Protein AF-0000000076719140 (afdb_homodimer)

Solvent-accessible surface area (backbone atoms only — not comparable to full-atom values): 10490 Å² total; per-residue (Å²): 136,60,52,51,70,42,82,45,70,68,50,46,52,51,50,52,51,52,49,35,70,74,69,39,70,35,42,35,88,70,36,60,73,52,41,51,45,37,69,42,42,28,83,89,45,94,64,63,60,47,42,61,54,38,50,53,52,45,41,74,74,32,79,47,39,44,62,55,94,61,27,41,34,46,60,89,32,69,66,38,28,53,52,48,32,53,51,52,69,62,54,82,130,135,62,51,52,70,42,81,45,71,69,50,47,52,51,50,53,50,52,50,36,72,73,69,39,71,37,43,34,87,72,36,59,72,52,40,52,45,36,68,41,41,28,81,88,44,96,64,63,58,49,40,62,54,40,49,53,52,45,42,74,73,33,77,48,40,43,61,56,94,61,27,40,33,45,59,89,32,71,66,39,30,52,52,49,31,54,52,52,70,62,54,82,131

Foldseek 3Di:
DAQQPDDDLVSLLVVVLVLCVVPNKDLQQDRDSNLVSLCNHHPNDPQDSRSVRNLVVNVVVDVQWDDDPSIIFGNVDPVSVVVVVVVVVPDDD/DAQQPDDDLVSLLVVVLVLCVVPNKDLQQDRDSLLVSLCNHHPNDPQDSRSVRNLVVNVVVDVQWDDDPSIIFGNVDPVSVVVVVVVVVPDDD

Radius of gyration: 16.86 Å; Cα contacts (8 Å, |Δi|>4): 256; chains: 2; bounding box: 31×46×42 Å

Sequence (186 aa):
MAPSQVKSDYQLVEYAGALLRNFGPQRVATDVPWRIFTATLSTAVDWPTDPVKIMHFLRERSASFVAVDGILFWLNSDVHRDLLAAQILRLPQMAPSQVKSDYQLVEYAGALLRNFGPQRVATDVPWRIFTATLSTAVDWPTDPVKIMHFLRERSASFVAVDGILFWLNSDVHRDLLAAQILRLPQ

Secondary structure (DSSP, 8-state):
--GGG--SHHHHHHHHHHHHHHH-SEETTT-HHHHHHHHTS-TTS----SHHHHHHHHHHH-TTEEEETTEEEETT-HHHHHHHHHHHHTS--/--GGG--SHHHHHHHHHHHHHHH-SEETTT-HHHHHHHHTS-TTS----SHHHHHHHHHHH-TTEEEETTEEEETT-HHHHHHHHHHHHTS--

pLDDT: mean 95.15, std 4.39, range [66.06, 98.69]

Organism: Ascaris lumbricoides (NCBI:txid6252)

Structure (mmCIF, N/CA/C/O backbone):
data_AF-0000000076719140-model_v1
#
loop_
_entity.id
_entity.type
_entity.pdbx_description
1 polymer Transposase
#
loop_
_atom_site.group_PDB
_atom_site.id
_atom_site.type_symbol
_atom_site.label_atom_id
_atom_site.label_alt_id
_atom_site.label_comp_id
_atom_site.label_asym_id
_atom_site.label_entity_id
_atom_site.label_seq_id
_atom_site.pdbx_PDB_ins_code
_atom_site.Cartn_x
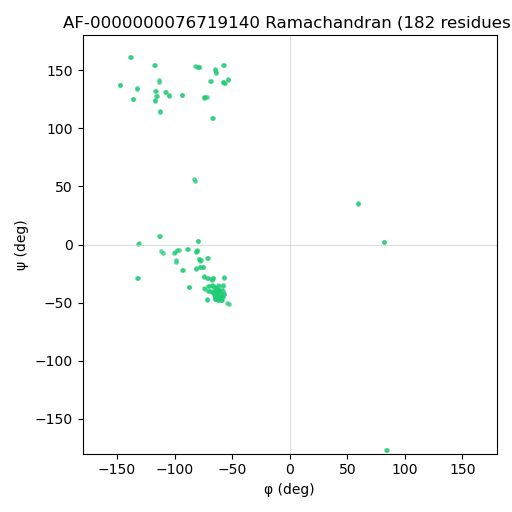_atom_site.Cartn_y
_atom_site.Cartn_z
_atom_site.occupancy
_atom_site.B_iso_or_equiv
_atom_site.auth_seq_id
_atom_site.auth_comp_id
_atom_site.auth_asym_id
_atom_site.auth_atom_id
_atom_site.pdbx_PDB_model_num
ATOM 1 N N . MET A 1 1 ? 0.611 -21.531 -15.805 1 81.69 1 MET A N 1
ATOM 2 C CA . MET A 1 1 ? 1.42 -20.516 -16.469 1 81.69 1 MET A CA 1
ATOM 3 C C . MET A 1 1 ? 2.637 -20.156 -15.633 1 81.69 1 MET A C 1
ATOM 5 O O . MET A 1 1 ? 2.523 -19.953 -14.422 1 81.69 1 MET A O 1
ATOM 9 N N . ALA A 1 2 ? 3.863 -20.203 -16.344 1 91.88 2 ALA A N 1
ATOM 10 C CA . ALA A 1 2 ? 5.086 -19.812 -15.641 1 91.88 2 ALA A CA 1
ATOM 11 C C . ALA A 1 2 ? 5.215 -18.297 -15.562 1 91.88 2 ALA A C 1
ATOM 13 O O . ALA A 1 2 ? 4.684 -17.578 -16.406 1 91.88 2 ALA A O 1
ATOM 14 N N . PRO A 1 3 ? 5.914 -17.812 -14.516 1 92.25 3 PRO A N 1
ATOM 15 C CA . PRO A 1 3 ? 6.07 -16.359 -14.398 1 92.25 3 PRO A CA 1
ATOM 16 C C . PRO A 1 3 ? 6.727 -15.734 -15.625 1 92.25 3 PRO A C 1
ATOM 18 O O . PRO A 1 3 ? 6.406 -14.602 -15.992 1 92.25 3 PRO A O 1
ATOM 21 N N . SER A 1 4 ? 7.555 -16.5 -16.328 1 93.5 4 SER A N 1
ATOM 22 C CA . SER A 1 4 ? 8.281 -16 -17.484 1 93.5 4 SER A CA 1
ATOM 23 C C . SER A 1 4 ? 7.336 -15.773 -18.672 1 93.5 4 SER A C 1
ATOM 25 O O . SER A 1 4 ? 7.711 -15.133 -19.656 1 93.5 4 SER A O 1
ATOM 27 N N . GLN A 1 5 ? 6.141 -16.25 -18.562 1 94.31 5 GLN A N 1
ATOM 28 C CA . GLN A 1 5 ? 5.164 -16.109 -19.625 1 94.31 5 GLN A CA 1
ATOM 29 C C . GLN A 1 5 ? 4.242 -14.922 -19.391 1 94.31 5 GLN A C 1
ATOM 31 O O . GLN A 1 5 ? 3.426 -14.57 -20.25 1 94.31 5 GLN A O 1
ATOM 36 N N . VAL A 1 6 ? 4.363 -14.258 -18.266 1 94.88 6 VAL A N 1
ATOM 37 C CA . VAL A 1 6 ? 3.572 -13.078 -17.922 1 94.88 6 VAL A CA 1
ATOM 38 C C . VAL A 1 6 ? 4.07 -11.875 -18.719 1 94.88 6 VAL A C 1
ATOM 40 O O . VAL A 1 6 ? 5.266 -11.57 -18.719 1 94.88 6 VAL A O 1
ATOM 43 N N . LYS A 1 7 ? 3.135 -11.164 -19.453 1 94.25 7 LYS A N 1
ATOM 44 C CA . LYS A 1 7 ? 3.607 -10.117 -20.359 1 94.25 7 LYS A CA 1
ATOM 45 C C . LYS A 1 7 ? 2.809 -8.836 -20.172 1 94.25 7 LYS A C 1
ATOM 47 O O . LYS A 1 7 ? 3.035 -7.848 -20.875 1 94.25 7 LYS A O 1
ATOM 52 N N . SER A 1 8 ? 1.839 -8.844 -19.234 1 95.44 8 SER A N 1
ATOM 53 C CA . SER A 1 8 ? 1.042 -7.645 -19 1 95.44 8 SER A CA 1
ATOM 54 C C . SER A 1 8 ? 0.837 -7.406 -17.5 1 95.44 8 SER A C 1
ATOM 56 O O . SER A 1 8 ? 0.964 -8.328 -16.703 1 95.44 8 SER A O 1
ATOM 58 N N . ASP A 1 9 ? 0.483 -6.211 -17.219 1 95.62 9 ASP A N 1
ATOM 59 C CA . ASP A 1 9 ? 0.196 -5.871 -15.836 1 95.62 9 ASP A CA 1
ATOM 60 C C . ASP A 1 9 ? -0.962 -6.707 -15.297 1 95.62 9 ASP A C 1
ATOM 62 O O . ASP A 1 9 ? -0.929 -7.156 -14.148 1 95.62 9 ASP A O 1
ATOM 66 N N . TYR A 1 10 ? -1.934 -6.887 -16.156 1 95.81 10 TYR A N 1
ATOM 67 C CA . TYR A 1 10 ? -3.1 -7.656 -15.75 1 95.81 10 TYR A CA 1
ATOM 68 C C . TYR A 1 10 ? -2.711 -9.086 -15.383 1 95.81 10 TYR A C 1
ATOM 70 O O . TYR A 1 10 ? -3.092 -9.586 -14.328 1 95.81 10 TYR A O 1
ATOM 78 N N . GLN A 1 11 ? -1.943 -9.688 -16.156 1 96.44 11 GLN A N 1
ATOM 79 C CA . GLN A 1 11 ? -1.476 -11.047 -15.906 1 96.44 11 GLN A CA 1
ATOM 80 C C . GLN A 1 11 ? -0.607 -11.102 -14.648 1 96.44 11 GLN A C 1
ATOM 82 O O . GLN A 1 11 ? -0.654 -12.078 -13.898 1 96.44 11 GLN A O 1
ATOM 87 N N . LEU A 1 12 ? 0.222 -10.062 -14.477 1 97 12 LEU A N 1
ATOM 88 C CA . LEU A 1 12 ? 1.09 -9.984 -13.312 1 97 12 LEU A CA 1
ATOM 89 C C . LEU A 1 12 ? 0.27 -9.977 -12.023 1 97 12 LEU A C 1
ATOM 91 O O . LEU A 1 12 ? 0.57 -10.719 -11.086 1 97 12 LEU A O 1
ATOM 95 N N . VAL A 1 13 ? -0.795 -9.203 -12.016 1 97.5 13 VAL A N 1
ATOM 96 C CA . VAL A 1 13 ? -1.686 -9.102 -10.867 1 97.5 13 VAL A CA 1
ATOM 97 C C . VAL A 1 13 ? -2.354 -10.445 -10.609 1 97.5 13 VAL A C 1
ATOM 99 O O . VAL A 1 13 ? -2.393 -10.922 -9.469 1 97.5 13 VAL A O 1
ATOM 102 N N . GLU A 1 14 ? -2.777 -11.078 -11.625 1 96.94 14 GLU A N 1
ATOM 103 C CA . GLU A 1 14 ? -3.445 -12.367 -11.508 1 96.94 14 GLU A CA 1
ATOM 104 C C . GLU A 1 14 ? -2.494 -13.438 -10.969 1 96.94 14 GLU A C 1
ATOM 106 O O . GLU A 1 14 ? -2.863 -14.227 -10.102 1 96.94 14 GLU A O 1
ATOM 111 N N . TYR A 1 15 ? -1.35 -13.414 -11.492 1 97.19 15 TYR A N 1
ATOM 112 C CA . TYR A 1 15 ? -0.37 -14.406 -11.07 1 97.19 15 TYR A CA 1
ATOM 113 C C . TYR A 1 15 ? -0.004 -14.227 -9.602 1 97.19 15 TYR A C 1
ATOM 115 O O . TYR A 1 15 ? 0.044 -15.195 -8.844 1 97.19 15 TYR A O 1
ATOM 123 N N . ALA A 1 16 ? 0.256 -12.992 -9.242 1 97.88 16 ALA A N 1
ATOM 124 C CA . ALA A 1 16 ? 0.597 -12.703 -7.852 1 97.88 16 ALA A CA 1
ATOM 125 C C . ALA A 1 16 ? -0.53 -13.117 -6.91 1 97.88 16 ALA A C 1
ATOM 127 O O . ALA A 1 16 ? -0.281 -13.719 -5.859 1 97.88 16 ALA A O 1
ATOM 128 N N . GLY A 1 17 ? -1.758 -12.812 -7.328 1 97.62 17 GLY A N 1
ATOM 129 C CA . GLY A 1 17 ? -2.902 -13.25 -6.543 1 97.62 17 GLY A CA 1
ATOM 130 C C . GLY A 1 17 ? -2.971 -14.758 -6.379 1 97.62 17 GLY A C 1
ATOM 131 O O . GLY A 1 17 ? -3.209 -15.25 -5.277 1 97.62 17 GLY A O 1
ATOM 132 N N . ALA A 1 18 ? -2.742 -15.5 -7.457 1 97.25 18 ALA A N 1
ATOM 133 C CA . ALA A 1 18 ? -2.754 -16.953 -7.422 1 97.25 18 ALA A CA 1
ATOM 134 C C . ALA A 1 18 ? -1.657 -17.484 -6.504 1 97.25 18 ALA A C 1
ATOM 136 O O . ALA A 1 18 ? -1.88 -18.438 -5.746 1 97.25 18 ALA A O 1
ATOM 137 N N . LEU A 1 19 ? -0.514 -16.875 -6.59 1 97.94 19 LEU A N 1
ATOM 138 C CA . LEU A 1 19 ? 0.597 -17.266 -5.73 1 97.94 19 LEU A CA 1
ATOM 139 C C . LEU A 1 19 ? 0.227 -17.109 -4.258 1 97.94 19 LEU A C 1
ATOM 141 O O . LEU A 1 19 ? 0.419 -18.047 -3.469 1 97.94 19 LEU A O 1
ATOM 145 N N . LEU A 1 20 ? -0.341 -16 -3.877 1 98.31 20 LEU A N 1
ATOM 146 C CA . LEU A 1 20 ? -0.701 -15.734 -2.488 1 98.31 20 LEU A CA 1
ATOM 147 C C . LEU A 1 20 ? -1.827 -16.656 -2.033 1 98.31 20 LEU A C 1
ATOM 149 O O . LEU A 1 20 ? -1.878 -17.047 -0.865 1 98.31 20 LEU A O 1
ATOM 153 N N . ARG A 1 21 ? -2.732 -16.938 -3.008 1 96.62 21 ARG A N 1
ATOM 154 C CA . ARG A 1 21 ? -3.803 -17.875 -2.682 1 96.62 21 ARG A CA 1
ATOM 155 C C . ARG A 1 21 ? -3.24 -19.25 -2.33 1 96.62 21 ARG A C 1
ATOM 157 O O . ARG A 1 21 ? -3.727 -19.906 -1.407 1 96.62 21 ARG A O 1
ATOM 164 N N . ASN A 1 22 ? -2.201 -19.641 -2.959 1 96.94 22 ASN A N 1
ATOM 165 C CA . ASN A 1 22 ? -1.651 -20.984 -2.814 1 96.94 22 ASN A CA 1
ATOM 166 C C . ASN A 1 22 ? -0.669 -21.062 -1.649 1 96.94 22 ASN A C 1
ATOM 168 O O . ASN A 1 22 ? -0.613 -22.078 -0.947 1 96.94 22 ASN A O 1
ATOM 172 N N . PHE A 1 23 ? 0.085 -20.016 -1.438 1 97.88 23 PHE A N 1
ATOM 173 C CA . PHE A 1 23 ? 1.172 -20.125 -0.471 1 97.88 23 PHE A CA 1
ATOM 174 C C . PHE A 1 23 ? 0.879 -19.266 0.758 1 97.88 23 PHE A C 1
ATOM 176 O O . PHE A 1 23 ? 1.637 -19.297 1.73 1 97.88 23 PHE A O 1
ATOM 183 N N . GLY A 1 24 ? -0.216 -18.438 0.789 1 98.06 24 GLY A N 1
ATOM 184 C CA . GLY A 1 24 ? -0.515 -17.547 1.89 1 98.06 24 GLY A CA 1
ATOM 185 C C . GLY A 1 24 ? 0.231 -16.219 1.802 1 98.06 24 GLY A C 1
ATOM 186 O O . GLY A 1 24 ? 0.895 -15.945 0.8 1 98.06 24 GLY A O 1
ATOM 187 N N . PRO A 1 25 ? 0.034 -15.406 2.824 1 98.62 25 PRO A N 1
ATOM 188 C CA . PRO A 1 25 ? 0.8 -14.164 2.861 1 98.62 25 PRO A CA 1
ATOM 189 C C . PRO A 1 25 ? 2.305 -14.391 2.74 1 98.62 25 PRO A C 1
ATOM 191 O O . PRO A 1 25 ? 2.828 -15.375 3.266 1 98.62 25 PRO A O 1
ATOM 194 N N . GLN A 1 26 ? 3.006 -13.469 2.002 1 98.69 26 GLN A N 1
ATOM 195 C CA . GLN A 1 26 ? 4.434 -13.625 1.751 1 98.69 26 GLN A CA 1
ATOM 196 C C . GLN A 1 26 ? 5.23 -12.477 2.365 1 98.69 26 GLN A C 1
ATOM 198 O O . GLN A 1 26 ? 4.914 -11.312 2.141 1 98.69 26 GLN A O 1
ATOM 203 N N . ARG A 1 27 ? 6.195 -12.797 3.215 1 98.31 27 ARG A N 1
ATOM 204 C CA . ARG A 1 27 ? 7.246 -11.82 3.492 1 98.31 27 ARG A CA 1
ATOM 205 C C . ARG A 1 27 ? 8.109 -11.586 2.26 1 98.31 27 ARG A C 1
ATOM 207 O O . ARG A 1 27 ? 8.891 -12.453 1.865 1 98.31 27 ARG A O 1
ATOM 214 N N . VAL A 1 28 ? 8.016 -10.469 1.639 1 97.75 28 VAL A N 1
ATOM 215 C CA . VAL A 1 28 ? 8.422 -10.234 0.258 1 97.75 28 VAL A CA 1
ATOM 216 C C . VAL A 1 28 ? 9.945 -10.32 0.15 1 97.75 28 VAL A C 1
ATOM 218 O O . VAL A 1 28 ? 10.477 -10.734 -0.881 1 97.75 28 VAL A O 1
ATOM 221 N N . ALA A 1 29 ? 10.641 -9.977 1.236 1 95.62 29 ALA A N 1
ATOM 222 C CA . ALA A 1 29 ? 12.102 -9.93 1.179 1 95.62 29 ALA A CA 1
ATOM 223 C C . ALA A 1 29 ? 12.703 -11.32 1.35 1 95.62 29 ALA A C 1
ATOM 225 O O . ALA A 1 29 ? 13.82 -11.586 0.896 1 95.62 29 ALA A O 1
ATOM 226 N N . THR A 1 30 ? 11.898 -12.25 1.928 1 97.38 30 THR A N 1
ATOM 227 C CA . THR A 1 30 ? 12.633 -13.43 2.373 1 97.38 30 THR A CA 1
ATOM 228 C C . THR A 1 30 ? 11.922 -14.703 1.928 1 97.38 30 THR A C 1
ATOM 230 O O . THR A 1 30 ? 12.555 -15.758 1.798 1 97.38 30 THR A O 1
ATOM 233 N N . ASP A 1 31 ? 10.633 -14.688 1.773 1 98.12 31 ASP A N 1
ATOM 234 C CA . ASP A 1 31 ? 9.93 -15.93 1.482 1 98.12 31 ASP A CA 1
ATOM 235 C C . ASP A 1 31 ? 10.266 -16.438 0.081 1 98.12 31 ASP A C 1
ATOM 237 O O . ASP A 1 31 ? 10.281 -15.664 -0.877 1 98.12 31 ASP A O 1
ATOM 241 N N . VAL A 1 32 ? 10.406 -17.641 -0.051 1 97.88 32 VAL A N 1
ATOM 242 C CA . VAL A 1 32 ? 10.977 -18.281 -1.23 1 97.88 32 VAL A CA 1
ATOM 243 C C . VAL A 1 32 ? 10 -18.188 -2.396 1 97.88 32 VAL A C 1
ATOM 245 O O . VAL A 1 32 ? 10.375 -17.797 -3.506 1 97.88 32 VAL A O 1
ATOM 248 N N . PRO A 1 33 ? 8.719 -18.484 -2.26 1 97.75 33 PRO A N 1
ATOM 249 C CA . PRO A 1 33 ? 7.82 -18.453 -3.416 1 97.75 33 PRO A CA 1
ATOM 250 C C . PRO A 1 33 ? 7.777 -17.078 -4.09 1 97.75 33 PRO A C 1
ATOM 252 O O . PRO A 1 33 ? 7.836 -16.984 -5.316 1 97.75 33 PRO A O 1
ATOM 255 N N . TRP A 1 34 ? 7.793 -16 -3.281 1 97.88 34 TRP A N 1
ATOM 256 C CA . TRP A 1 34 ? 7.762 -14.648 -3.826 1 97.88 34 TRP A CA 1
ATOM 257 C C . TRP A 1 34 ? 9.078 -14.305 -4.508 1 97.88 34 TRP A C 1
ATOM 259 O O . TRP A 1 34 ? 9.094 -13.734 -5.602 1 97.88 34 TRP A O 1
ATOM 269 N N . ARG A 1 35 ? 10.117 -14.703 -3.928 1 97.06 35 ARG A N 1
ATOM 270 C CA . ARG A 1 35 ? 11.438 -14.391 -4.477 1 97.06 35 ARG A CA 1
ATOM 271 C C . ARG A 1 35 ? 11.664 -15.109 -5.801 1 97.06 35 ARG A C 1
ATOM 273 O O . ARG A 1 35 ? 12.211 -14.531 -6.742 1 97.06 35 ARG A O 1
ATOM 280 N N . ILE A 1 36 ? 11.242 -16.344 -5.879 1 96.44 36 ILE A N 1
ATOM 281 C CA . ILE A 1 36 ? 11.367 -17.094 -7.125 1 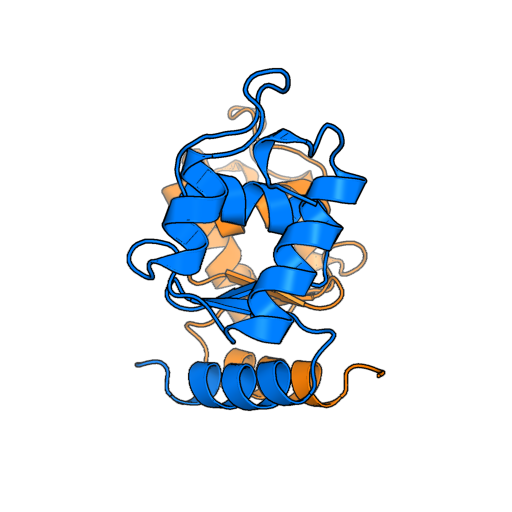96.44 36 ILE A CA 1
ATOM 282 C C . ILE A 1 36 ? 10.492 -16.453 -8.203 1 96.44 36 ILE A C 1
ATOM 284 O O . ILE A 1 36 ? 10.93 -16.25 -9.336 1 96.44 36 ILE A O 1
ATOM 288 N N . PHE A 1 37 ? 9.289 -16.141 -7.82 1 96.81 37 PHE A N 1
ATOM 289 C CA . PHE A 1 37 ? 8.359 -15.484 -8.727 1 96.81 37 PHE A CA 1
ATOM 290 C C . PHE A 1 37 ? 8.992 -14.234 -9.336 1 96.81 37 PHE A C 1
ATOM 292 O O . PHE A 1 37 ? 9.055 -14.094 -10.555 1 96.81 37 PHE A O 1
ATOM 299 N N . THR A 1 38 ? 9.547 -13.336 -8.484 1 96.19 38 THR A N 1
ATOM 300 C CA . THR A 1 38 ? 10.07 -12.062 -8.961 1 96.19 38 THR A CA 1
ATOM 301 C C . THR A 1 38 ? 11.352 -12.266 -9.758 1 96.19 38 THR A C 1
ATOM 303 O O . THR A 1 38 ? 11.625 -11.523 -10.711 1 96.19 38 THR A O 1
ATOM 306 N N . ALA A 1 39 ? 12.109 -13.281 -9.469 1 94.88 39 ALA A N 1
ATOM 307 C CA . ALA A 1 39 ? 13.375 -13.555 -10.141 1 94.88 39 ALA A CA 1
ATOM 308 C C . ALA A 1 39 ? 13.141 -14.18 -11.516 1 94.88 39 ALA A C 1
ATOM 310 O O . ALA A 1 39 ? 14.031 -14.164 -12.375 1 94.88 39 ALA A O 1
ATOM 311 N N . THR A 1 40 ? 11.945 -14.742 -11.742 1 95.38 40 THR A N 1
ATOM 312 C CA . THR A 1 40 ? 11.727 -15.508 -12.969 1 95.38 40 THR A CA 1
ATOM 313 C C . THR A 1 40 ? 10.727 -14.805 -13.875 1 95.38 40 THR A C 1
ATOM 315 O O . THR A 1 40 ? 10.273 -15.375 -14.867 1 95.38 40 THR A O 1
ATOM 318 N N . LEU A 1 41 ? 10.32 -13.57 -13.508 1 95.06 41 LEU A N 1
ATOM 319 C CA . LEU A 1 41 ? 9.43 -12.789 -14.359 1 95.06 41 LEU A CA 1
ATOM 320 C C . LEU A 1 41 ? 10.031 -12.586 -15.742 1 95.06 41 LEU A C 1
ATOM 322 O O . LEU A 1 41 ? 11.25 -12.625 -15.906 1 95.06 41 LEU A O 1
ATOM 326 N N . SER A 1 42 ? 9.148 -12.383 -16.656 1 90.94 42 SER A N 1
ATOM 327 C CA . SER A 1 42 ? 9.57 -12.172 -18.031 1 90.94 42 SER A CA 1
ATOM 328 C C . SER A 1 42 ? 10.531 -10.992 -18.141 1 90.94 42 SER A C 1
ATOM 330 O O . SER A 1 42 ? 10.281 -9.93 -17.562 1 90.94 42 SER A O 1
ATOM 332 N N . THR A 1 43 ? 11.531 -11.109 -18.906 1 88.81 43 THR A N 1
ATOM 333 C CA . THR A 1 43 ? 12.492 -10.031 -19.141 1 88.81 43 THR A CA 1
ATOM 334 C C . THR A 1 43 ? 12.039 -9.156 -20.297 1 88.81 43 THR A C 1
ATOM 336 O O . THR A 1 43 ? 12.625 -8.102 -20.547 1 88.81 43 THR A O 1
ATOM 339 N N . ALA A 1 44 ? 10.945 -9.586 -20.891 1 89.75 44 ALA A N 1
ATOM 340 C CA . ALA A 1 44 ? 10.414 -8.852 -22.031 1 89.75 44 ALA A CA 1
ATOM 341 C C . ALA A 1 44 ? 9.719 -7.57 -21.594 1 89.75 44 ALA A C 1
ATOM 343 O O . ALA A 1 44 ? 9.461 -6.676 -22.391 1 89.75 44 ALA A O 1
ATOM 344 N N . VAL A 1 45 ? 9.344 -7.5 -20.328 1 92.38 45 VAL A N 1
ATOM 345 C CA . VAL A 1 45 ? 8.688 -6.332 -19.75 1 92.38 45 VAL A CA 1
ATOM 346 C C . VAL A 1 45 ? 9.609 -5.676 -18.719 1 92.38 45 VAL A C 1
ATOM 348 O O . VAL A 1 45 ? 10.281 -6.363 -17.953 1 92.38 45 VAL A O 1
ATOM 351 N N . ASP A 1 46 ? 9.641 -4.41 -18.656 1 91.94 46 ASP A N 1
ATOM 352 C CA . ASP A 1 46 ? 10.547 -3.682 -17.781 1 91.94 46 ASP A CA 1
ATOM 353 C C . ASP A 1 46 ? 9.984 -3.57 -16.375 1 91.94 46 ASP A C 1
ATOM 355 O O . ASP A 1 46 ? 9.883 -2.471 -15.82 1 91.94 46 ASP A O 1
ATOM 359 N N . TRP A 1 47 ? 9.672 -4.672 -15.773 1 94.69 47 TRP A N 1
ATOM 360 C CA . TRP A 1 47 ? 9.281 -4.699 -14.367 1 94.69 47 TRP A CA 1
ATOM 361 C C . TRP A 1 47 ? 10.508 -4.691 -13.469 1 94.69 47 TRP A C 1
ATOM 363 O O . TRP A 1 47 ? 11.586 -5.145 -13.867 1 94.69 47 TRP A O 1
ATOM 373 N N . PRO A 1 48 ? 10.281 -4.18 -12.297 1 91.62 48 PRO A N 1
ATOM 374 C CA . PRO A 1 48 ? 11.383 -4.32 -11.344 1 91.62 48 PRO A CA 1
ATOM 375 C C . PRO A 1 48 ? 11.68 -5.777 -11 1 91.62 48 PRO A C 1
ATOM 377 O O . PRO A 1 48 ? 10.781 -6.617 -11.016 1 91.62 48 PRO A O 1
ATOM 380 N N . THR A 1 49 ? 12.953 -6.098 -10.727 1 87.06 49 THR A N 1
ATOM 381 C CA . THR A 1 49 ? 13.336 -7.449 -10.336 1 87.06 49 THR A CA 1
ATOM 382 C C . THR A 1 49 ? 13.477 -7.559 -8.82 1 87.06 49 THR A C 1
ATOM 384 O O . THR A 1 49 ? 13.539 -8.664 -8.273 1 87.06 49 THR A O 1
ATOM 387 N N . ASP A 1 50 ? 13.508 -6.461 -8.18 1 94.5 50 ASP A N 1
ATOM 388 C CA . ASP A 1 50 ? 13.562 -6.414 -6.723 1 94.5 50 ASP A CA 1
ATOM 389 C C . ASP A 1 50 ? 12.211 -6.785 -6.113 1 94.5 50 ASP A C 1
ATOM 391 O O . ASP A 1 50 ? 11.188 -6.184 -6.449 1 94.5 50 ASP A O 1
ATOM 395 N N . PRO A 1 51 ? 12.242 -7.746 -5.211 1 97 51 PRO A N 1
ATOM 396 C CA . PRO A 1 51 ? 10.984 -8.234 -4.645 1 97 51 PRO A CA 1
ATOM 397 C C . PRO A 1 51 ? 10.18 -7.133 -3.969 1 97 51 PRO A C 1
ATOM 399 O O . PRO A 1 51 ? 8.945 -7.137 -4.043 1 97 51 PRO A O 1
ATOM 402 N N . VAL A 1 52 ? 10.836 -6.215 -3.35 1 95.94 52 VAL A N 1
ATOM 403 C CA . VAL A 1 52 ? 10.141 -5.133 -2.662 1 95.94 52 VAL A CA 1
ATOM 404 C C . VAL A 1 52 ? 9.562 -4.156 -3.684 1 95.94 52 VAL A C 1
ATOM 406 O O . VAL A 1 52 ? 8.43 -3.693 -3.539 1 95.94 52 VAL A O 1
ATOM 409 N N . LYS A 1 53 ? 10.266 -3.906 -4.719 1 94.94 53 LYS A N 1
ATOM 410 C CA . LYS A 1 53 ? 9.797 -2.984 -5.746 1 94.94 53 LYS A CA 1
ATOM 411 C C . LYS A 1 53 ? 8.625 -3.578 -6.52 1 94.94 53 LYS A C 1
ATOM 413 O O . LYS A 1 53 ? 7.699 -2.857 -6.902 1 94.94 53 LYS A O 1
ATOM 418 N N . ILE A 1 54 ? 8.625 -4.883 -6.762 1 96.81 54 ILE A N 1
ATOM 419 C CA . ILE A 1 54 ? 7.508 -5.535 -7.441 1 96.81 54 ILE A CA 1
ATOM 420 C C . ILE A 1 54 ? 6.258 -5.453 -6.57 1 96.81 54 ILE A C 1
ATOM 422 O O . ILE A 1 54 ? 5.148 -5.266 -7.078 1 96.81 54 ILE A O 1
ATOM 426 N N . MET A 1 55 ? 6.418 -5.566 -5.289 1 97.31 55 MET A N 1
ATOM 427 C CA . MET A 1 55 ? 5.297 -5.406 -4.363 1 97.31 55 MET A CA 1
ATOM 428 C C . MET A 1 55 ? 4.664 -4.027 -4.508 1 97.31 55 MET A C 1
ATOM 430 O O . MET A 1 55 ? 3.443 -3.908 -4.617 1 97.31 55 MET A O 1
ATOM 434 N N . HIS A 1 56 ? 5.492 -3.012 -4.523 1 94.94 56 HIS A N 1
ATOM 435 C CA . HIS A 1 56 ? 4.961 -1.66 -4.668 1 94.94 56 HIS A CA 1
ATOM 436 C C . HIS A 1 56 ? 4.266 -1.479 -6.012 1 94.94 56 HIS A C 1
ATOM 438 O O . HIS A 1 56 ? 3.213 -0.843 -6.09 1 94.94 56 HIS A O 1
ATOM 444 N N . PHE A 1 57 ? 4.859 -2.068 -6.996 1 95.5 57 PHE A N 1
ATOM 445 C CA . PHE A 1 57 ? 4.285 -2.006 -8.336 1 95.5 57 PHE A CA 1
ATOM 446 C C . PHE A 1 57 ? 2.898 -2.635 -8.359 1 95.5 57 PHE A C 1
ATOM 448 O O . PHE A 1 57 ? 1.95 -2.039 -8.875 1 95.5 57 PHE A O 1
ATOM 455 N N . LEU A 1 58 ? 2.756 -3.74 -7.738 1 96.5 58 LEU A N 1
ATOM 456 C CA . LEU A 1 58 ? 1.483 -4.453 -7.688 1 96.5 58 LEU A CA 1
ATOM 457 C C . LEU A 1 58 ? 0.442 -3.645 -6.918 1 96.5 58 LEU A C 1
ATOM 459 O O . LEU A 1 58 ? -0.712 -3.551 -7.34 1 96.5 58 LEU A O 1
ATOM 463 N N . ARG A 1 59 ? 0.845 -3.062 -5.844 1 95.5 59 ARG A N 1
ATOM 464 C CA . ARG A 1 59 ? -0.071 -2.307 -4.996 1 95.5 59 ARG A CA 1
ATOM 465 C C . ARG A 1 59 ? -0.581 -1.062 -5.711 1 95.5 59 ARG A C 1
ATOM 467 O O . ARG A 1 59 ? -1.69 -0.596 -5.445 1 95.5 59 ARG A O 1
ATOM 474 N N . GLU A 1 60 ? 0.231 -0.581 -6.578 1 93.44 60 GLU A N 1
ATOM 475 C CA . GLU A 1 60 ? -0.205 0.557 -7.379 1 93.44 60 GLU A CA 1
ATOM 476 C C . GLU A 1 60 ? -1.206 0.127 -8.445 1 93.44 60 GLU A C 1
ATOM 478 O O . GLU A 1 60 ? -2.068 0.911 -8.852 1 93.44 60 GLU A O 1
ATOM 483 N N . ARG A 1 61 ? -1.088 -1.127 -8.859 1 94.56 61 ARG A N 1
ATOM 484 C CA . ARG A 1 61 ? -1.874 -1.603 -9.992 1 94.56 61 ARG A CA 1
ATOM 485 C C . ARG A 1 61 ? -3.186 -2.227 -9.531 1 94.56 61 ARG A C 1
ATOM 487 O O . ARG A 1 61 ? -4.137 -2.34 -10.305 1 94.56 61 ARG A O 1
ATOM 494 N N . SER A 1 62 ? -3.205 -2.65 -8.281 1 95.62 62 SER A N 1
ATOM 495 C CA . SER A 1 62 ? -4.398 -3.32 -7.777 1 95.62 62 SER A CA 1
ATOM 496 C C . SER A 1 62 ? -4.609 -3.029 -6.293 1 95.62 62 SER A C 1
ATOM 498 O O . SER A 1 62 ? -3.697 -3.217 -5.484 1 95.62 62 SER A O 1
ATOM 500 N N . ALA A 1 63 ? -5.793 -2.789 -5.984 1 92.88 63 ALA A N 1
ATOM 501 C CA . ALA A 1 63 ? -6.164 -2.482 -4.605 1 92.88 63 ALA A CA 1
ATOM 502 C C . ALA A 1 63 ? -6.297 -3.756 -3.775 1 92.88 63 ALA A C 1
ATOM 504 O O . ALA A 1 63 ? -6.465 -3.695 -2.555 1 92.88 63 ALA A O 1
ATOM 505 N N . SER A 1 64 ? -6.172 -4.879 -4.418 1 95.81 64 SER A N 1
ATOM 506 C CA . SER A 1 64 ? -6.391 -6.137 -3.713 1 95.81 64 SER A CA 1
ATOM 5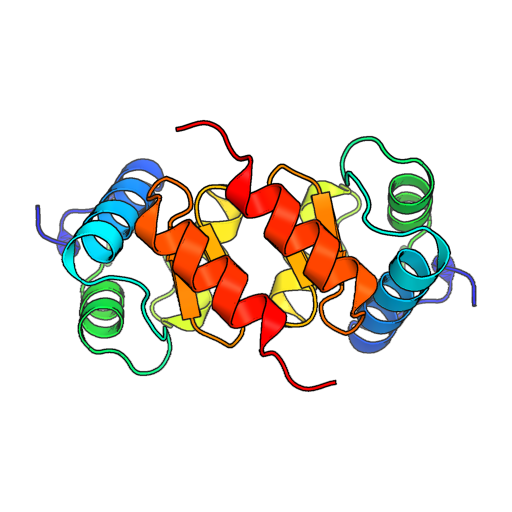07 C C . SER A 1 64 ? -5.152 -6.547 -2.922 1 95.81 64 SER A C 1
ATOM 509 O O . SER A 1 64 ? -5.188 -7.527 -2.17 1 95.81 64 SER A O 1
ATOM 511 N N . PHE A 1 65 ? -4.066 -5.785 -3.102 1 97.44 65 PHE A N 1
ATOM 512 C CA . PHE A 1 65 ? -2.83 -6.098 -2.398 1 97.44 65 PHE A CA 1
ATOM 513 C C . PHE A 1 65 ? -2.564 -5.082 -1.293 1 97.44 65 PHE A C 1
ATOM 515 O O . PHE A 1 65 ? -2.66 -3.873 -1.518 1 97.44 65 PHE A O 1
ATOM 522 N N . VAL A 1 66 ? -2.266 -5.551 -0.156 1 97.56 66 VAL A N 1
ATOM 523 C CA . VAL A 1 66 ? -1.886 -4.715 0.979 1 97.56 66 VAL A CA 1
ATOM 524 C C . VAL A 1 66 ? -0.63 -5.281 1.638 1 97.56 66 VAL A C 1
ATOM 526 O O . VAL A 1 66 ? -0.502 -6.496 1.805 1 97.56 66 VAL A O 1
ATOM 529 N N . ALA A 1 67 ? 0.258 -4.402 1.9 1 97.06 67 ALA A N 1
ATOM 530 C CA . ALA A 1 67 ? 1.472 -4.836 2.586 1 97.06 67 ALA A CA 1
ATOM 531 C C . ALA A 1 67 ? 1.594 -4.18 3.957 1 97.06 67 ALA A C 1
ATOM 533 O O . ALA A 1 67 ? 1.375 -2.973 4.094 1 97.06 67 ALA A O 1
ATOM 534 N N . VAL A 1 68 ? 1.871 -4.973 4.949 1 96.44 68 VAL A N 1
ATOM 535 C CA . VAL A 1 68 ? 2.139 -4.527 6.312 1 96.44 68 VAL A CA 1
ATOM 536 C C . VAL A 1 68 ? 3.344 -5.281 6.875 1 96.44 68 VAL A C 1
ATOM 538 O O . VAL A 1 68 ? 3.404 -6.512 6.805 1 96.44 68 VAL A O 1
ATOM 541 N N . ASP A 1 69 ? 4.344 -4.504 7.332 1 93.25 69 ASP A N 1
ATOM 542 C CA . ASP A 1 69 ? 5.52 -5.086 7.969 1 93.25 69 ASP A CA 1
ATOM 543 C C . ASP A 1 69 ? 6.246 -6.035 7.023 1 93.25 69 ASP A C 1
ATOM 545 O O . ASP A 1 69 ? 6.648 -7.133 7.422 1 93.25 69 ASP A O 1
ATOM 549 N N . GLY A 1 70 ? 6.223 -5.68 5.766 1 94.44 70 GLY A N 1
ATOM 550 C CA . GLY A 1 70 ? 6.969 -6.438 4.773 1 94.44 70 GLY A CA 1
ATOM 551 C C . GLY A 1 70 ? 6.234 -7.68 4.297 1 94.44 70 GLY A C 1
ATOM 552 O O . GLY A 1 70 ? 6.773 -8.453 3.502 1 94.44 70 GLY A O 1
ATOM 553 N N . ILE A 1 71 ? 5.039 -7.848 4.812 1 97.94 71 ILE A N 1
ATOM 554 C CA . ILE A 1 71 ? 4.25 -9.008 4.414 1 97.94 71 ILE A CA 1
ATOM 555 C C . ILE A 1 71 ? 3.146 -8.578 3.449 1 97.94 71 ILE A C 1
ATOM 557 O O . ILE A 1 71 ? 2.408 -7.625 3.727 1 97.94 71 ILE A O 1
ATOM 561 N N . LEU A 1 72 ? 3.061 -9.227 2.324 1 98.5 72 LEU A N 1
ATOM 562 C CA . LEU A 1 72 ? 2.053 -8.945 1.307 1 98.5 72 LEU A CA 1
ATOM 563 C C . LEU A 1 72 ? 0.833 -9.844 1.492 1 98.5 72 LEU A C 1
ATOM 565 O O . LEU A 1 72 ? 0.965 -11.062 1.614 1 98.5 72 LEU A O 1
ATOM 569 N N . PHE A 1 73 ? -0.337 -9.227 1.536 1 98.5 73 PHE A N 1
ATOM 570 C CA . PHE A 1 73 ? -1.619 -9.898 1.705 1 98.5 73 PHE A CA 1
ATOM 571 C C . PHE A 1 73 ? -2.508 -9.688 0.486 1 98.5 73 PHE A C 1
ATOM 573 O O . PHE A 1 73 ? -2.348 -8.703 -0.24 1 98.5 73 PHE A O 1
ATOM 580 N N . TRP A 1 74 ? -3.393 -10.602 0.293 1 97.94 74 TRP A N 1
ATOM 581 C CA . TRP A 1 74 ? -4.383 -10.555 -0.778 1 97.94 74 TRP A CA 1
ATOM 582 C C . TRP A 1 74 ? -5.785 -10.375 -0.215 1 97.94 74 TRP A C 1
ATOM 584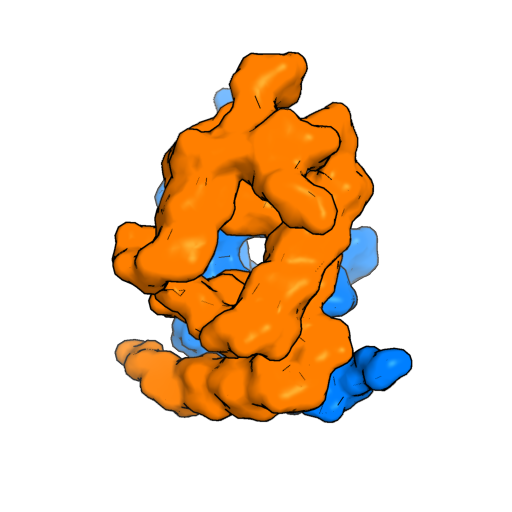 O O . TRP A 1 74 ? -6.355 -11.305 0.362 1 97.94 74 TRP A O 1
ATOM 594 N N . LEU A 1 75 ? -6.41 -9.312 -0.46 1 97.19 75 LEU A N 1
ATOM 595 C CA . LEU A 1 75 ? -7.637 -8.914 0.22 1 97.19 75 LEU A CA 1
ATOM 596 C C . LEU A 1 75 ? -8.836 -9.695 -0.319 1 97.19 75 LEU A C 1
ATOM 598 O O . LEU A 1 75 ? -9.906 -9.688 0.286 1 97.19 75 LEU A O 1
ATOM 602 N N . ASN A 1 76 ? -8.68 -10.359 -1.431 1 95.56 76 ASN A N 1
ATOM 603 C CA . ASN A 1 76 ? -9.773 -11.156 -1.979 1 95.56 76 ASN A CA 1
ATOM 604 C C . ASN A 1 76 ? -9.898 -12.5 -1.267 1 95.56 76 ASN A C 1
ATOM 606 O O . ASN A 1 76 ? -10.766 -13.305 -1.607 1 95.56 76 ASN A O 1
ATOM 610 N N . SER A 1 77 ? -9.133 -12.75 -0.283 1 95.38 77 SER A N 1
ATOM 611 C CA . SER A 1 77 ? -9.148 -13.961 0.535 1 95.38 77 SER A CA 1
ATOM 612 C C . SER A 1 77 ? -9.531 -13.641 1.978 1 95.38 77 SER A C 1
ATOM 614 O O . SER A 1 77 ? -8.867 -12.844 2.641 1 95.38 77 SER A O 1
ATOM 616 N N . ASP A 1 78 ? -10.523 -14.359 2.494 1 95.06 78 ASP A N 1
ATOM 617 C CA . ASP A 1 78 ? -10.953 -14.156 3.875 1 95.06 78 ASP A CA 1
ATOM 618 C C . ASP A 1 78 ? -9.828 -14.516 4.852 1 95.06 78 ASP A C 1
ATOM 620 O O . ASP A 1 78 ? -9.648 -13.836 5.867 1 95.06 78 ASP A O 1
ATOM 624 N N . VAL A 1 79 ? -9.18 -15.492 4.465 1 95.81 79 VAL A N 1
ATOM 625 C CA . VAL A 1 79 ? -8.086 -15.938 5.324 1 95.81 79 VAL A CA 1
ATOM 626 C C . VAL A 1 79 ? -7.023 -14.844 5.414 1 95.81 79 VAL A C 1
ATOM 628 O O . VAL A 1 79 ? -6.555 -14.516 6.508 1 95.81 79 VAL A O 1
ATOM 631 N N . HIS A 1 80 ? -6.668 -14.281 4.297 1 97.88 80 HIS A N 1
ATOM 632 C CA . HIS A 1 80 ? -5.699 -13.188 4.289 1 97.88 80 HIS A CA 1
ATOM 633 C C . HIS A 1 80 ? -6.207 -11.992 5.09 1 97.88 80 HIS A C 1
ATOM 635 O O . HIS A 1 80 ? -5.445 -11.359 5.82 1 97.88 80 HIS A O 1
ATOM 641 N N . ARG A 1 81 ? -7.492 -11.711 4.98 1 97.38 81 ARG A N 1
ATOM 642 C CA . ARG A 1 81 ? -8.047 -10.57 5.699 1 97.38 81 ARG A CA 1
ATOM 643 C C . ARG A 1 81 ? -7.969 -10.781 7.207 1 97.38 81 ARG A C 1
ATOM 645 O O . ARG A 1 81 ? -7.586 -9.875 7.945 1 97.38 81 ARG A O 1
ATOM 652 N N . ASP A 1 82 ? -8.25 -11.945 7.645 1 97.5 82 ASP A N 1
ATOM 653 C CA . ASP A 1 82 ? -8.164 -12.266 9.07 1 97.5 82 ASP A CA 1
ATOM 654 C C . ASP A 1 82 ? -6.734 -12.133 9.578 1 97.5 82 ASP A C 1
ATOM 656 O O . ASP A 1 82 ? -6.496 -11.539 10.633 1 97.5 82 ASP A O 1
ATOM 660 N N . LEU A 1 83 ? -5.863 -12.656 8.82 1 97.62 83 LEU A N 1
ATOM 661 C CA . LEU A 1 83 ? -4.457 -12.625 9.211 1 97.62 83 LEU A CA 1
ATOM 662 C C . LEU A 1 83 ? -3.926 -11.195 9.211 1 97.62 83 LEU A C 1
ATOM 664 O O . LEU A 1 83 ? -3.152 -10.82 10.094 1 97.62 83 LEU A O 1
ATOM 668 N N . LEU A 1 84 ? -4.348 -10.477 8.195 1 98.06 84 LEU A N 1
ATOM 669 C CA . LEU A 1 84 ? -3.941 -9.078 8.109 1 98.06 84 LEU A CA 1
ATOM 670 C C . LEU A 1 84 ? -4.473 -8.289 9.297 1 98.06 84 LEU A C 1
ATOM 672 O O . LEU A 1 84 ? -3.729 -7.523 9.922 1 98.06 84 LEU A O 1
ATOM 676 N N . ALA A 1 85 ? -5.738 -8.438 9.609 1 97.44 85 ALA A N 1
ATOM 677 C CA . ALA A 1 85 ? -6.324 -7.746 10.758 1 97.44 85 ALA A CA 1
ATOM 678 C C . ALA A 1 85 ? -5.574 -8.078 12.047 1 97.44 85 ALA A C 1
ATOM 680 O O . ALA A 1 85 ? -5.262 -7.191 12.836 1 97.44 85 ALA A O 1
ATOM 681 N N . ALA A 1 86 ? -5.262 -9.328 12.18 1 96.62 86 ALA A N 1
ATOM 682 C CA . ALA A 1 86 ? -4.523 -9.766 13.359 1 96.62 86 ALA A CA 1
ATOM 683 C C . ALA A 1 86 ? -3.127 -9.148 13.391 1 96.62 86 ALA A C 1
ATOM 685 O O . ALA A 1 86 ? -2.652 -8.727 14.453 1 96.62 86 ALA A O 1
ATOM 686 N N . GLN A 1 87 ? -2.469 -9.125 12.25 1 96.06 87 GLN A N 1
ATOM 687 C CA . GLN A 1 87 ? -1.128 -8.555 12.148 1 96.06 87 GLN A CA 1
ATOM 688 C C . GLN A 1 87 ? -1.125 -7.082 12.539 1 96.06 87 GLN A C 1
ATOM 690 O O . GLN A 1 87 ? -0.224 -6.621 13.242 1 96.06 87 GLN A O 1
ATOM 695 N N . ILE A 1 88 ? -2.15 -6.328 12.055 1 96.75 88 ILE A N 1
ATOM 696 C CA . ILE A 1 88 ? -2.279 -4.895 12.297 1 96.75 88 ILE A CA 1
ATOM 697 C C . ILE A 1 88 ? -2.447 -4.633 13.789 1 96.75 88 ILE A C 1
ATOM 699 O O . ILE A 1 88 ? -1.834 -3.717 14.336 1 96.75 88 ILE A O 1
ATOM 703 N N . LEU A 1 89 ? -3.17 -5.457 14.414 1 94.75 89 LEU A N 1
ATOM 704 C CA . LEU A 1 89 ? -3.504 -5.238 15.82 1 94.75 89 LEU A CA 1
ATOM 705 C C . LEU A 1 89 ? -2.344 -5.637 16.719 1 94.75 89 LEU A C 1
ATOM 707 O O . LEU A 1 89 ? -2.303 -5.254 17.891 1 94.75 89 LEU A O 1
ATOM 711 N N . ARG A 1 90 ? -1.378 -6.312 16.172 1 92.88 90 ARG A N 1
ATOM 712 C CA . ARG A 1 90 ? -0.244 -6.781 16.969 1 92.88 90 ARG A CA 1
ATOM 713 C C . ARG A 1 90 ? 0.967 -5.871 16.781 1 92.88 90 ARG A C 1
ATOM 715 O O . ARG A 1 90 ? 2.014 -6.09 17.391 1 92.88 90 ARG A O 1
ATOM 722 N N . LEU A 1 91 ? 0.858 -4.922 15.852 1 91.25 91 LEU A N 1
ATOM 723 C CA . LEU A 1 91 ? 1.999 -4.047 15.609 1 91.25 91 LEU A CA 1
ATOM 724 C C . LEU A 1 91 ? 2.408 -3.32 16.891 1 91.25 91 LEU A C 1
ATOM 726 O O . LEU A 1 91 ? 1.554 -2.941 17.688 1 91.25 91 LEU A O 1
ATOM 730 N N . PRO A 1 92 ? 3.754 -3.238 17.031 1 79.62 92 PRO A N 1
ATOM 731 C CA . PRO A 1 92 ? 4.211 -2.525 18.234 1 79.62 92 PRO A CA 1
ATOM 732 C C . PRO A 1 92 ? 3.834 -1.047 18.219 1 79.62 92 PRO A C 1
ATOM 734 O O . PRO A 1 92 ? 3.672 -0.457 17.141 1 79.62 92 PRO A O 1
ATOM 737 N N . GLN A 1 93 ? 3.609 -0.355 19.406 1 66.06 93 GLN A N 1
ATOM 738 C CA . GLN A 1 93 ? 3.268 1.053 19.578 1 66.06 93 GLN A CA 1
ATOM 739 C C . GLN A 1 93 ? 4.5 1.94 19.438 1 66.06 93 GLN A C 1
ATOM 741 O O . GLN A 1 93 ? 5.613 1.527 19.781 1 66.06 93 GLN A O 1
ATOM 746 N N . MET B 1 1 ? 3.689 24.078 10.406 1 81.81 1 MET B N 1
ATOM 747 C CA . MET B 1 1 ? 4.305 24.125 9.086 1 81.81 1 MET B CA 1
ATOM 748 C C . MET B 1 1 ? 3.264 23.906 7.992 1 81.81 1 MET B C 1
ATOM 750 O O . MET B 1 1 ? 2.428 23 8.109 1 81.81 1 MET B O 1
ATOM 754 N N . ALA B 1 2 ? 3.266 24.859 6.965 1 91.94 2 ALA B N 1
ATOM 755 C CA . ALA B 1 2 ? 2.34 24.703 5.848 1 91.94 2 ALA B CA 1
ATOM 756 C C . ALA B 1 2 ? 2.852 23.672 4.852 1 91.94 2 ALA B C 1
ATOM 758 O O . ALA B 1 2 ? 4.059 23.453 4.742 1 91.94 2 ALA B O 1
ATOM 759 N N . PRO B 1 3 ? 1.926 23.016 4.129 1 92.19 3 PRO B N 1
ATOM 760 C CA . PRO B 1 3 ? 2.367 22.016 3.152 1 92.19 3 PRO B CA 1
ATOM 761 C C . PRO B 1 3 ? 3.328 22.594 2.113 1 92.19 3 PRO B C 1
ATOM 763 O O . PRO B 1 3 ? 4.234 21.891 1.651 1 92.19 3 PRO B O 1
ATOM 766 N N . SER B 1 4 ? 3.217 23.875 1.812 1 93.5 4 SER B N 1
ATOM 767 C CA . SER B 1 4 ? 4.039 24.531 0.802 1 93.5 4 SER B CA 1
ATOM 768 C C . SER B 1 4 ? 5.484 24.672 1.274 1 93.5 4 SER B C 1
ATOM 770 O O . SER B 1 4 ? 6.375 24.969 0.478 1 93.5 4 SER B O 1
ATOM 772 N N . GLN B 1 5 ? 5.707 24.422 2.516 1 94.31 5 GLN B N 1
ATOM 773 C CA . GLN B 1 5 ? 7.047 24.562 3.084 1 94.31 5 GLN B CA 1
ATOM 774 C C . GLN B 1 5 ? 7.746 23.203 3.148 1 94.31 5 GLN B C 1
ATOM 776 O O . GLN B 1 5 ? 8.93 23.125 3.49 1 94.31 5 GLN B O 1
ATOM 781 N N . VAL B 1 6 ? 7.074 22.125 2.795 1 94.94 6 VAL B N 1
ATOM 782 C CA . VAL B 1 6 ? 7.637 20.781 2.775 1 94.94 6 VAL B CA 1
ATOM 783 C C . VAL B 1 6 ? 8.57 20.625 1.576 1 94.94 6 VAL B C 1
ATOM 785 O O . VAL B 1 6 ? 8.188 20.922 0.44 1 94.94 6 VAL B O 1
ATOM 788 N N . LYS B 1 7 ? 9.867 20.188 1.832 1 94.25 7 LYS B N 1
ATOM 789 C CA . LYS B 1 7 ? 10.828 20.188 0.735 1 94.25 7 LYS B CA 1
ATOM 790 C C . LYS B 1 7 ? 11.57 18.859 0.64 1 94.25 7 LYS B C 1
ATOM 792 O O . LYS B 1 7 ? 12.453 18.703 -0.199 1 94.25 7 LYS B O 1
ATOM 797 N N . SER B 1 8 ? 11.219 17.906 1.521 1 95.44 8 SER B N 1
ATOM 798 C CA . SER B 1 8 ? 11.875 16.609 1.479 1 95.44 8 SER B CA 1
ATOM 799 C C . SER B 1 8 ? 10.875 15.469 1.683 1 95.44 8 SER B C 1
ATOM 801 O O . SER B 1 8 ? 9.789 15.688 2.217 1 95.44 8 SER B O 1
ATOM 803 N N . ASP B 1 9 ? 11.305 14.32 1.296 1 95.44 9 ASP B N 1
ATOM 804 C CA . ASP B 1 9 ? 10.461 13.141 1.495 1 95.44 9 ASP B CA 1
ATOM 805 C C . ASP B 1 9 ? 10.172 12.922 2.979 1 95.44 9 ASP B C 1
ATOM 807 O O . ASP B 1 9 ? 9.055 12.562 3.35 1 95.44 9 ASP B O 1
ATOM 811 N N . TYR B 1 10 ? 11.203 13.148 3.752 1 95.81 10 TYR B N 1
ATOM 812 C CA . TYR B 1 10 ? 11.055 12.953 5.191 1 95.81 10 TYR B CA 1
ATOM 813 C C . TYR B 1 10 ? 9.992 13.891 5.758 1 95.81 10 TYR B C 1
ATOM 815 O O . TYR B 1 10 ? 9.094 13.453 6.488 1 95.81 10 TYR B O 1
ATOM 823 N N . GLN B 1 11 ? 10.039 15.094 5.41 1 96.38 11 GLN B N 1
ATOM 824 C CA . GLN B 1 11 ? 9.062 16.078 5.863 1 96.38 11 GLN B CA 1
ATOM 825 C C . GLN B 1 11 ? 7.664 15.734 5.352 1 96.38 11 GLN B C 1
ATOM 827 O O . GLN B 1 11 ? 6.672 15.953 6.051 1 96.38 11 GLN B O 1
ATOM 832 N N . LEU B 1 12 ? 7.602 15.266 4.09 1 96.94 12 LEU B N 1
ATOM 833 C CA . LEU B 1 12 ? 6.328 14.883 3.492 1 96.94 12 LEU B CA 1
ATOM 834 C C . LEU B 1 12 ? 5.656 13.781 4.301 1 96.94 12 LEU B C 1
ATOM 836 O O . LEU B 1 12 ? 4.465 13.867 4.609 1 96.94 12 LEU B O 1
ATOM 840 N N . VAL B 1 13 ? 6.445 12.789 4.703 1 97.44 13 VAL B N 1
ATOM 841 C CA . VAL B 1 13 ? 5.953 11.672 5.496 1 97.44 13 VAL B CA 1
ATOM 842 C C . VAL B 1 13 ? 5.465 12.172 6.855 1 97.44 13 VAL B C 1
ATOM 844 O O . VAL B 1 13 ? 4.371 11.812 7.301 1 97.44 13 VAL B O 1
ATOM 847 N N . GLU B 1 14 ? 6.184 13.031 7.438 1 96.94 14 GLU B N 1
ATOM 848 C CA . GLU B 1 14 ? 5.832 13.57 8.75 1 96.94 14 GLU B CA 1
ATOM 849 C C . GLU B 1 14 ? 4.547 14.391 8.68 1 96.94 14 GLU B C 1
ATOM 851 O O . GLU B 1 14 ? 3.68 14.266 9.547 1 96.94 14 GLU B O 1
ATOM 856 N N . TYR B 1 15 ? 4.477 15.156 7.68 1 97.19 15 TYR B N 1
ATOM 857 C CA . TYR B 1 15 ? 3.299 16 7.535 1 97.19 15 TYR B CA 1
ATOM 858 C C . TYR B 1 15 ? 2.047 15.164 7.316 1 97.19 15 TYR B C 1
ATOM 860 O O . TYR B 1 15 ? 1.012 15.398 7.941 1 97.19 15 TYR B O 1
ATOM 868 N N . ALA B 1 16 ? 2.172 14.219 6.43 1 97.88 16 ALA B N 1
ATOM 869 C CA . ALA B 1 16 ? 1.04 13.336 6.152 1 97.88 16 ALA B CA 1
ATOM 870 C C . ALA B 1 16 ? 0.598 12.602 7.414 1 97.88 16 ALA B C 1
ATOM 872 O O . ALA B 1 16 ? -0.6 12.492 7.688 1 97.88 16 ALA B O 1
ATOM 873 N N . GLY B 1 17 ? 1.587 12.109 8.156 1 97.62 17 GLY B N 1
ATOM 874 C CA . GLY B 1 17 ? 1.271 11.477 9.422 1 97.62 17 GLY B CA 1
ATOM 875 C C . GLY B 1 17 ? 0.53 12.391 10.383 1 97.62 17 GLY B C 1
ATOM 876 O O . GLY B 1 17 ? -0.458 11.984 11 1 97.62 17 GLY B O 1
ATOM 877 N N . ALA B 1 18 ? 0.986 13.633 10.508 1 97.31 18 ALA B N 1
ATOM 878 C CA . ALA B 1 18 ? 0.345 14.617 11.375 1 97.31 18 ALA B CA 1
ATOM 879 C C . ALA B 1 18 ? -1.084 14.898 10.922 1 97.31 18 ALA B C 1
ATOM 881 O O . ALA B 1 18 ? -1.994 15.016 11.75 1 97.31 18 ALA B O 1
ATOM 882 N N . LEU B 1 19 ? -1.256 15 9.625 1 97.88 19 LEU B N 1
ATOM 883 C CA . LEU B 1 19 ? -2.584 15.234 9.07 1 97.88 19 LEU B CA 1
ATOM 884 C C . LEU B 1 19 ? -3.539 14.109 9.453 1 97.88 19 LEU B C 1
ATOM 886 O O . LEU B 1 19 ? -4.641 14.367 9.945 1 97.88 19 LEU B O 1
ATOM 890 N N . LEU B 1 20 ? -3.125 12.883 9.305 1 98.31 20 LEU B N 1
ATOM 891 C CA . LEU B 1 20 ? -3.971 11.727 9.609 1 98.31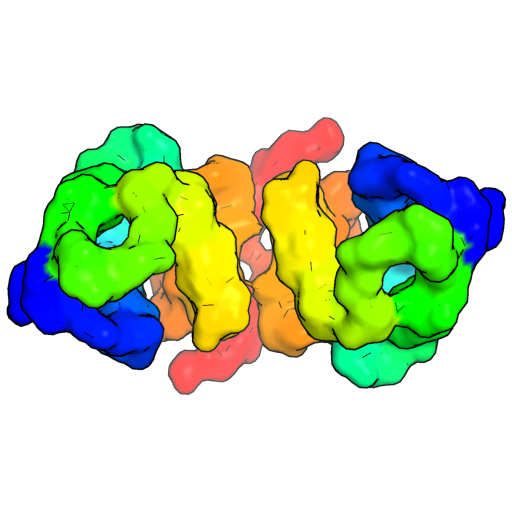 20 LEU B CA 1
ATOM 892 C C . LEU B 1 20 ? -4.238 11.633 11.102 1 98.31 20 LEU B C 1
ATOM 894 O O . LEU B 1 20 ? -5.316 11.195 11.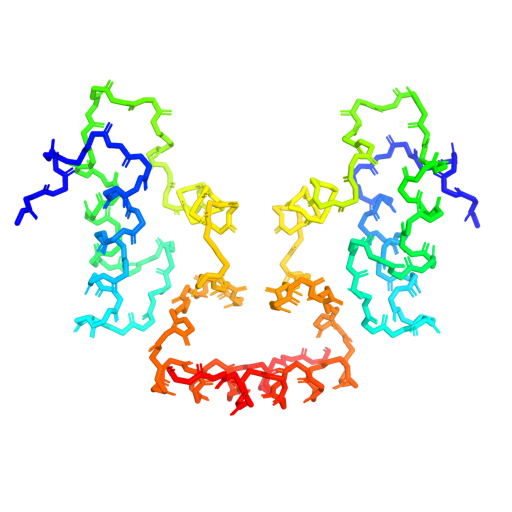516 1 98.31 20 LEU B O 1
ATOM 898 N N . ARG B 1 21 ? -3.205 12.008 11.891 1 96.69 21 ARG B N 1
ATOM 899 C CA . ARG B 1 21 ? -3.398 12.016 13.336 1 96.69 21 ARG B CA 1
ATOM 900 C C . ARG B 1 21 ? -4.5 12.992 13.734 1 96.69 21 ARG B C 1
ATOM 902 O O . ARG B 1 21 ? -5.305 12.695 14.625 1 96.69 21 ARG B O 1
ATOM 909 N N . ASN B 1 22 ? -4.605 14.062 13.062 1 96.94 22 ASN B N 1
ATOM 910 C CA . ASN B 1 22 ? -5.527 15.133 13.43 1 96.94 22 ASN B CA 1
ATOM 911 C C . ASN B 1 22 ? -6.91 14.922 12.828 1 96.94 22 ASN B C 1
ATOM 913 O O . ASN B 1 22 ? -7.922 15.227 13.453 1 96.94 22 ASN B O 1
ATOM 917 N N . PHE B 1 23 ? -6.961 14.398 11.625 1 97.88 23 PHE B N 1
ATOM 918 C CA . PHE B 1 23 ? -8.234 14.352 10.922 1 97.88 23 PHE B CA 1
ATOM 919 C C . PHE B 1 23 ? -8.742 12.922 10.805 1 97.88 23 PHE B C 1
ATOM 921 O O . PHE B 1 23 ? -9.852 12.688 10.32 1 97.88 23 PHE B O 1
ATOM 928 N N . GLY B 1 24 ? -7.941 11.883 11.188 1 98.06 24 GLY B N 1
ATOM 929 C CA . GLY B 1 24 ? -8.32 10.484 11.031 1 98.06 24 GLY B CA 1
ATOM 930 C C . GLY B 1 24 ? -8.016 9.938 9.648 1 98.06 24 GLY B C 1
ATOM 931 O O . GLY B 1 24 ? -7.379 10.609 8.836 1 98.06 24 GLY B O 1
ATOM 932 N N . PRO B 1 25 ? -8.414 8.688 9.453 1 98.62 25 PRO B N 1
ATOM 933 C CA . PRO B 1 25 ? -8.25 8.125 8.109 1 98.62 25 PRO B CA 1
ATOM 934 C C . PRO B 1 25 ? -8.891 8.984 7.023 1 98.62 25 PRO B C 1
ATOM 936 O O . PRO B 1 25 ? -9.945 9.586 7.25 1 98.62 25 PRO B O 1
ATOM 939 N N . GLN B 1 26 ? -8.211 9.078 5.836 1 98.69 26 GLN B N 1
ATOM 940 C CA . GLN B 1 26 ? -8.688 9.938 4.758 1 98.69 26 GLN B CA 1
ATOM 941 C C . GLN B 1 26 ? -9.039 9.117 3.518 1 98.69 26 GLN B C 1
ATOM 943 O O . GLN B 1 26 ? -8.234 8.312 3.051 1 98.69 26 GLN B O 1
ATOM 948 N N . ARG B 1 27 ? -10.289 9.242 3.045 1 98.31 27 ARG B N 1
ATOM 949 C CA . ARG B 1 27 ? -10.555 8.852 1.664 1 98.31 27 ARG B CA 1
ATOM 950 C C . ARG B 1 27 ? -9.836 9.773 0.687 1 98.31 27 ARG B C 1
ATOM 952 O O . ARG B 1 27 ? -10.219 10.93 0.522 1 98.31 27 ARG B O 1
ATOM 959 N N . VAL B 1 28 ? -8.82 9.305 0.031 1 97.81 28 VAL B N 1
ATOM 960 C CA . VAL B 1 28 ? -7.789 10.125 -0.6 1 97.81 28 VAL B CA 1
ATOM 961 C C . VAL B 1 28 ? -8.391 10.898 -1.772 1 97.81 28 VAL B C 1
ATOM 963 O O . VAL B 1 28 ? -7.973 12.023 -2.061 1 97.81 28 VAL B O 1
ATOM 966 N N . ALA B 1 29 ? -9.391 10.336 -2.41 1 95.69 29 ALA B N 1
ATOM 967 C CA . ALA B 1 29 ? -9.945 10.953 -3.611 1 95.69 29 ALA B CA 1
ATOM 968 C C . ALA B 1 29 ? -10.93 12.062 -3.254 1 95.69 29 ALA B C 1
ATOM 970 O O . ALA B 1 29 ? -11.148 12.984 -4.043 1 95.69 29 ALA B O 1
ATOM 971 N N . THR B 1 30 ? -11.461 12.008 -2.002 1 97.44 30 THR B N 1
ATOM 972 C CA . THR B 1 30 ? -12.625 12.867 -1.844 1 97.44 30 THR B CA 1
ATOM 973 C C . THR B 1 30 ? -12.508 13.711 -0.578 1 97.44 30 THR B C 1
ATOM 975 O O . THR B 1 30 ? -13.125 14.773 -0.476 1 97.44 30 THR B O 1
ATOM 978 N N . ASP B 1 31 ? -11.828 13.242 0.43 1 98.12 31 ASP B N 1
ATOM 979 C CA . ASP B 1 31 ? -11.82 13.977 1.691 1 98.12 31 ASP B CA 1
ATOM 980 C C . ASP B 1 31 ? -11.055 15.297 1.555 1 98.12 31 ASP B C 1
ATOM 982 O O . ASP B 1 31 ? -9.969 15.336 0.972 1 98.12 31 ASP B O 1
ATOM 986 N N . VAL B 1 32 ? -11.516 16.266 2.133 1 97.88 32 VAL B N 1
ATOM 987 C CA . VAL B 1 32 ? -11.086 17.641 1.909 1 97.88 32 VAL B CA 1
ATOM 988 C C . VAL B 1 32 ? -9.695 17.844 2.5 1 97.88 32 VAL B C 1
ATOM 990 O O . VAL B 1 32 ? -8.812 18.391 1.84 1 97.88 32 VAL B O 1
ATOM 993 N N . PRO B 1 33 ? -9.375 17.453 3.709 1 97.75 33 PRO B N 1
ATOM 994 C CA . PRO B 1 33 ? -8.047 17.734 4.27 1 97.75 33 PRO B CA 1
ATOM 995 C C . PRO B 1 33 ? -6.918 17.156 3.418 1 97.75 33 PRO B C 1
ATOM 997 O O . PRO B 1 33 ? -5.922 17.844 3.168 1 97.75 33 PRO B O 1
ATOM 1000 N N . TRP B 1 34 ? -7.094 15.945 2.877 1 97.88 34 TRP B N 1
ATOM 1001 C CA . TRP B 1 34 ? -6.074 15.312 2.043 1 97.88 34 TRP B CA 1
ATOM 1002 C C . TRP B 1 34 ? -5.949 16.031 0.703 1 97.88 34 TRP B C 1
ATOM 1004 O O . TRP B 1 34 ? -4.84 16.297 0.234 1 97.88 34 TRP B O 1
ATOM 1014 N N . ARG B 1 35 ? -7.035 16.406 0.179 1 97.12 35 ARG B N 1
ATOM 1015 C CA . ARG B 1 35 ? -7.027 17.062 -1.124 1 97.12 35 ARG B CA 1
ATOM 1016 C C . ARG B 1 35 ? -6.379 18.438 -1.04 1 97.12 35 ARG B C 1
ATOM 1018 O O . ARG B 1 35 ? -5.617 18.828 -1.928 1 97.12 35 ARG B O 1
ATOM 1025 N N . ILE B 1 36 ? -6.656 19.156 0.004 1 96.44 36 ILE B N 1
ATOM 1026 C CA . ILE B 1 36 ? -6.031 20.469 0.198 1 96.44 36 ILE B CA 1
ATOM 1027 C C . ILE B 1 36 ? -4.527 20.297 0.395 1 96.44 36 ILE B C 1
ATOM 1029 O O . ILE B 1 36 ? -3.73 21.016 -0.21 1 96.44 36 ILE B O 1
ATOM 1033 N N . PHE B 1 37 ? -4.195 19.344 1.203 1 96.69 37 PHE B N 1
ATOM 1034 C CA . PHE B 1 37 ? -2.789 19.047 1.452 1 96.69 37 PHE B CA 1
ATOM 1035 C C . PHE B 1 37 ? -2.047 18.797 0.143 1 96.69 37 PHE B C 1
ATOM 1037 O O . PHE B 1 37 ? -1.035 19.453 -0.131 1 96.69 37 PHE B O 1
ATOM 1044 N N . THR B 1 38 ? -2.578 17.922 -0.717 1 96.12 38 THR B N 1
ATOM 1045 C CA . THR B 1 38 ? -1.882 17.531 -1.94 1 96.12 38 THR B CA 1
ATOM 1046 C C . THR B 1 38 ? -1.885 18.688 -2.943 1 96.12 38 THR B C 1
ATOM 1048 O O . THR B 1 38 ? -0.932 18.859 -3.707 1 96.12 38 THR B O 1
ATOM 1051 N N . ALA B 1 39 ? -2.854 19.531 -2.91 1 94.75 39 ALA B N 1
ATOM 1052 C CA . ALA B 1 39 ? -2.975 20.656 -3.84 1 94.75 39 ALA B CA 1
ATOM 1053 C C . ALA B 1 39 ? -2.043 21.797 -3.449 1 94.75 39 ALA B C 1
ATOM 1055 O O . ALA B 1 39 ? -1.737 22.656 -4.27 1 94.75 39 ALA B O 1
ATOM 1056 N N . THR B 1 40 ? -1.587 21.797 -2.189 1 95.38 40 THR B N 1
ATOM 1057 C CA . THR B 1 40 ? -0.846 22.953 -1.708 1 95.38 40 THR B CA 1
ATOM 1058 C C . THR B 1 40 ? 0.609 22.594 -1.428 1 95.38 40 THR B C 1
ATOM 1060 O O . THR B 1 40 ? 1.353 23.391 -0.843 1 95.38 40 THR B O 1
ATOM 1063 N N . LEU B 1 41 ? 1.012 21.359 -1.796 1 95.06 41 LEU B N 1
ATOM 1064 C CA . LEU B 1 41 ? 2.402 20.953 -1.642 1 95.06 41 LEU B CA 1
ATOM 1065 C C . LEU B 1 41 ? 3.334 21.891 -2.402 1 95.06 41 LEU B C 1
ATOM 1067 O O . LEU B 1 41 ? 2.924 22.516 -3.381 1 95.06 41 LEU B O 1
ATOM 1071 N N . SER B 1 42 ? 4.516 21.922 -1.91 1 91.06 42 SER B N 1
ATOM 1072 C CA . SER B 1 42 ? 5.52 22.766 -2.539 1 91.06 42 SER B CA 1
ATOM 1073 C C . SER B 1 42 ? 5.699 22.422 -4.012 1 91.06 42 SER B C 1
ATOM 1075 O O . SER B 1 42 ? 5.789 21.234 -4.367 1 91.06 42 SER B O 1
ATOM 1077 N N . THR B 1 43 ? 5.84 23.359 -4.84 1 88.69 43 THR B N 1
ATOM 1078 C CA . THR B 1 43 ? 6.07 23.156 -6.262 1 88.69 43 THR B CA 1
ATOM 1079 C C . THR B 1 43 ? 7.562 23.047 -6.559 1 88.69 43 THR B C 1
ATOM 1081 O O . THR B 1 43 ? 7.957 22.719 -7.68 1 88.69 43 THR B O 1
ATOM 1084 N N . ALA B 1 44 ? 8.328 23.234 -5.488 1 89.88 44 ALA B N 1
ATOM 1085 C CA . ALA B 1 44 ? 9.781 23.172 -5.633 1 89.88 44 ALA B CA 1
ATOM 1086 C C . ALA B 1 44 ? 10.258 21.734 -5.781 1 89.88 44 ALA B C 1
ATOM 1088 O O . ALA B 1 44 ? 11.391 21.484 -6.199 1 89.88 44 ALA B O 1
ATOM 1089 N N . VAL B 1 45 ? 9.43 20.781 -5.375 1 92.62 45 VAL B N 1
ATOM 1090 C CA . VAL B 1 45 ? 9.734 19.359 -5.473 1 92.62 45 VAL B CA 1
ATOM 1091 C C . VAL B 1 45 ? 8.789 18.688 -6.469 1 92.62 45 VAL B C 1
ATOM 1093 O O . VAL B 1 45 ? 7.598 19 -6.5 1 92.62 45 VAL B O 1
ATOM 1096 N N . ASP B 1 46 ? 9.258 17.812 -7.246 1 91.88 46 ASP B N 1
ATOM 1097 C CA . ASP B 1 46 ? 8.469 17.172 -8.297 1 91.88 46 ASP B CA 1
ATOM 1098 C C . ASP B 1 46 ? 7.633 16.031 -7.746 1 91.88 46 ASP B C 1
ATOM 1100 O O . ASP B 1 46 ? 7.699 14.906 -8.25 1 91.88 46 ASP B O 1
ATOM 1104 N N . TRP B 1 47 ? 6.848 16.297 -6.77 1 94.56 47 TRP B N 1
ATOM 1105 C CA . TRP B 1 47 ? 5.875 15.328 -6.277 1 94.56 47 TRP B CA 1
ATOM 1106 C C . TRP B 1 47 ? 4.629 15.305 -7.152 1 94.56 47 TRP B C 1
ATOM 1108 O O . TRP B 1 47 ? 4.289 16.312 -7.781 1 94.56 47 TRP B O 1
ATOM 1118 N N . PRO B 1 48 ? 4.023 14.156 -7.141 1 91.62 48 PRO B N 1
ATOM 1119 C CA . PRO B 1 48 ? 2.725 14.164 -7.824 1 91.62 48 PRO B CA 1
ATOM 1120 C C . PRO B 1 48 ? 1.706 15.078 -7.145 1 91.62 48 PRO B C 1
ATOM 1122 O O . PRO B 1 48 ? 1.756 15.266 -5.926 1 91.62 48 PRO B O 1
ATOM 1125 N N . THR B 1 49 ? 0.792 15.688 -7.918 1 87.12 49 THR B N 1
ATOM 1126 C CA . THR B 1 49 ? -0.249 16.547 -7.363 1 87.12 49 THR B CA 1
ATOM 1127 C C . THR B 1 49 ? -1.567 15.781 -7.238 1 87.12 49 THR B C 1
ATOM 1129 O O . THR B 1 49 ? -2.492 16.234 -6.562 1 87.12 49 THR B O 1
ATOM 1132 N N . ASP B 1 50 ? -1.632 14.672 -7.883 1 94.56 50 ASP B N 1
ATOM 1133 C CA . ASP B 1 50 ? -2.801 13.805 -7.777 1 94.56 50 ASP B CA 1
ATOM 1134 C C . ASP B 1 50 ? -2.863 13.125 -6.41 1 94.56 50 ASP B C 1
ATOM 1136 O O . ASP B 1 50 ? -1.903 12.477 -5.988 1 94.56 50 ASP B O 1
ATOM 1140 N N . PRO B 1 51 ? -4.004 13.273 -5.75 1 97.12 51 PRO B N 1
ATOM 1141 C CA . PRO B 1 51 ? -4.125 12.742 -4.391 1 97.12 51 PRO B CA 1
ATOM 1142 C C . PRO B 1 51 ? -3.855 11.242 -4.316 1 97.12 51 PRO B C 1
ATOM 1144 O O . PRO B 1 51 ? -3.275 10.766 -3.338 1 97.12 51 PRO B O 1
ATOM 1147 N N . VAL B 1 52 ? -4.23 10.523 -5.312 1 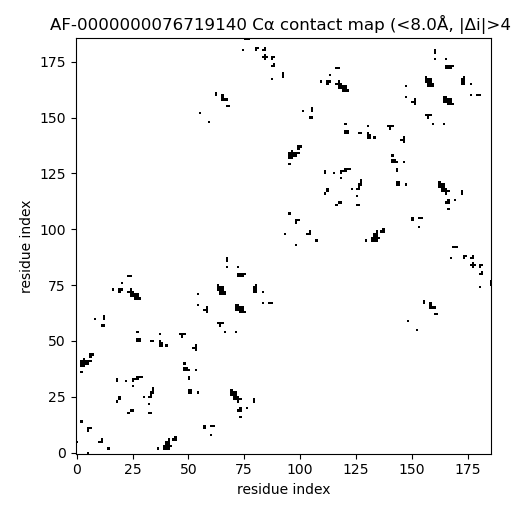96.12 52 VAL B N 1
ATOM 1148 C CA . VAL B 1 52 ? -4.027 9.078 -5.32 1 96.12 52 VAL B CA 1
ATOM 1149 C C . VAL B 1 52 ? -2.553 8.766 -5.559 1 96.12 52 VAL B C 1
ATOM 1151 O O . VAL B 1 52 ? -1.988 7.879 -4.91 1 96.12 52 VAL B O 1
ATOM 1154 N N . LYS B 1 53 ? -1.92 9.508 -6.379 1 95 53 LYS B N 1
ATOM 1155 C CA . LYS B 1 53 ? -0.508 9.273 -6.672 1 95 53 LYS B CA 1
ATOM 1156 C C . LYS B 1 53 ? 0.367 9.641 -5.477 1 95 53 LYS B C 1
ATOM 1158 O O . LYS B 1 53 ? 1.371 8.977 -5.211 1 95 53 LYS B O 1
ATOM 1163 N N . ILE B 1 54 ? 0.009 10.688 -4.734 1 96.81 54 ILE B N 1
ATOM 1164 C CA . ILE B 1 54 ? 0.76 11.062 -3.543 1 96.81 54 ILE B CA 1
ATOM 1165 C C . ILE B 1 54 ? 0.63 9.969 -2.486 1 96.81 54 ILE B C 1
ATOM 1167 O O . ILE B 1 54 ? 1.591 9.664 -1.774 1 96.81 54 ILE B O 1
ATOM 1171 N N . MET B 1 55 ? -0.514 9.352 -2.4 1 97.31 55 MET B N 1
ATOM 1172 C CA . MET B 1 55 ? -0.708 8.227 -1.493 1 97.31 55 MET B CA 1
ATOM 1173 C C . MET B 1 55 ? 0.255 7.09 -1.82 1 97.31 55 MET B C 1
ATOM 1175 O O . MET B 1 55 ? 0.917 6.555 -0.93 1 97.31 55 MET B O 1
ATOM 1179 N N . HIS B 1 56 ? 0.336 6.75 -3.07 1 95 56 HIS B N 1
ATOM 1180 C CA . HIS B 1 56 ? 1.243 5.676 -3.461 1 95 56 HIS B CA 1
ATOM 1181 C C . HIS B 1 56 ? 2.693 6.047 -3.172 1 95 56 HIS B C 1
ATOM 1183 O O . HIS B 1 56 ? 3.475 5.211 -2.715 1 95 56 HIS B O 1
ATOM 1189 N N . PHE B 1 57 ? 2.992 7.289 -3.428 1 95.44 57 PHE B N 1
ATOM 1190 C CA . PHE B 1 57 ? 4.336 7.793 -3.162 1 95.44 57 PHE B CA 1
ATOM 1191 C C . PHE B 1 57 ? 4.684 7.652 -1.686 1 95.44 57 PHE B C 1
ATOM 1193 O O . PHE B 1 57 ? 5.75 7.137 -1.342 1 95.44 57 PHE B O 1
ATOM 1200 N N . LEU B 1 58 ? 3.787 7.996 -0.835 1 96.44 58 LEU B N 1
ATOM 1201 C CA . LEU B 1 58 ? 3.988 7.914 0.607 1 96.44 58 LEU B CA 1
ATOM 1202 C C . LEU B 1 58 ? 4.156 6.465 1.053 1 96.44 58 LEU B C 1
ATOM 1204 O O . LEU B 1 58 ? 5.031 6.16 1.869 1 96.44 58 LEU B O 1
ATOM 1208 N N . ARG B 1 59 ? 3.373 5.598 0.516 1 95.44 59 ARG B N 1
ATOM 1209 C CA . ARG B 1 59 ? 3.4 4.191 0.902 1 95.44 59 ARG B CA 1
ATOM 1210 C C . ARG B 1 59 ? 4.715 3.537 0.494 1 95.44 59 ARG B C 1
ATOM 1212 O O . ARG B 1 59 ? 5.168 2.588 1.137 1 95.44 59 ARG B O 1
ATOM 1219 N N . GLU B 1 60 ? 5.273 4.055 -0.546 1 93.38 60 GLU B N 1
ATOM 1220 C CA . GLU B 1 60 ? 6.582 3.555 -0.961 1 93.38 60 GLU B CA 1
ATOM 1221 C C . GLU B 1 60 ? 7.684 4.059 -0.034 1 93.38 60 GLU B C 1
ATOM 1223 O O . GLU B 1 60 ? 8.711 3.393 0.139 1 93.38 60 GLU B O 1
ATOM 1228 N N . ARG B 1 61 ? 7.43 5.211 0.565 1 94.5 61 ARG B N 1
ATOM 1229 C CA . ARG B 1 61 ? 8.469 5.875 1.339 1 94.5 61 ARG B CA 1
ATOM 1230 C C . ARG B 1 61 ? 8.391 5.488 2.811 1 94.5 61 ARG B C 1
ATOM 1232 O O . ARG B 1 61 ? 9.375 5.621 3.547 1 94.5 61 ARG B O 1
ATOM 1239 N N . SER B 1 62 ? 7.234 5.047 3.23 1 95.5 62 SER B N 1
ATOM 1240 C CA . SER B 1 62 ? 7.055 4.711 4.641 1 95.5 62 SER B CA 1
ATOM 1241 C C . SER B 1 62 ? 6.078 3.553 4.812 1 95.5 62 SER B C 1
ATOM 1243 O O . SER B 1 62 ? 4.961 3.592 4.293 1 95.5 62 SER B O 1
ATOM 1245 N N . ALA B 1 63 ? 6.43 2.697 5.652 1 93.12 63 ALA B N 1
ATOM 1246 C CA . ALA B 1 63 ? 5.613 1.519 5.93 1 93.12 63 ALA B CA 1
ATOM 1247 C C . ALA B 1 63 ? 4.477 1.854 6.887 1 93.12 63 ALA B C 1
ATOM 1249 O O . ALA B 1 63 ? 3.596 1.024 7.129 1 93.12 63 ALA B O 1
ATOM 1250 N N . SER B 1 64 ? 4.469 3.068 7.375 1 95.88 64 SER B N 1
ATOM 1251 C CA . SER B 1 64 ? 3.469 3.43 8.375 1 95.88 64 SER B CA 1
ATOM 1252 C C . SER B 1 64 ? 2.135 3.77 7.719 1 95.88 64 SER B C 1
ATOM 1254 O O . SER B 1 64 ? 1.138 3.99 8.406 1 95.88 64 SER B O 1
ATOM 1256 N N . PHE B 1 65 ? 2.131 3.797 6.379 1 97.44 65 PHE B N 1
ATOM 1257 C CA . PHE B 1 65 ? 0.908 4.125 5.652 1 97.44 65 PHE B CA 1
ATOM 1258 C C . PHE B 1 65 ? 0.339 2.889 4.965 1 97.44 65 PHE B C 1
ATOM 1260 O O . PHE B 1 65 ? 1.068 2.15 4.301 1 97.44 65 PHE B O 1
ATOM 1267 N N . VAL B 1 66 ? -0.889 2.676 5.137 1 97.56 66 VAL B N 1
ATOM 1268 C CA . VAL B 1 66 ? -1.606 1.593 4.473 1 97.56 66 VAL B CA 1
ATOM 1269 C C . VAL B 1 66 ? -2.912 2.123 3.885 1 97.56 66 VAL B C 1
ATOM 1271 O O . VAL B 1 66 ? -3.611 2.914 4.52 1 97.56 66 VAL B O 1
ATOM 1274 N N . ALA B 1 67 ? -3.133 1.726 2.684 1 97.06 67 ALA B N 1
ATOM 1275 C CA . ALA B 1 67 ? -4.383 2.135 2.053 1 97.06 67 ALA B CA 1
ATOM 1276 C C . ALA B 1 67 ? -5.254 0.924 1.725 1 97.06 67 ALA B C 1
ATOM 1278 O O . ALA B 1 67 ? -4.758 -0.081 1.208 1 97.06 67 ALA B O 1
ATOM 1279 N N . VAL B 1 68 ? -6.508 1.002 2.078 1 96.38 68 VAL B N 1
ATOM 1280 C CA . VAL B 1 68 ? -7.523 0.003 1.762 1 96.38 68 VAL B CA 1
ATOM 1281 C C . VAL B 1 68 ? -8.805 0.695 1.305 1 96.38 68 VAL B C 1
ATOM 1283 O O . VAL B 1 68 ? -9.297 1.606 1.974 1 96.38 68 VAL B O 1
ATOM 1286 N N . ASP B 1 69 ? -9.266 0.312 0.115 1 93.06 69 ASP B N 1
ATOM 1287 C CA . ASP B 1 69 ? -10.523 0.83 -0.415 1 93.06 69 ASP B CA 1
ATOM 1288 C C . ASP B 1 69 ? -10.484 2.352 -0.542 1 93.06 69 ASP B C 1
ATOM 1290 O O . ASP B 1 69 ? -11.438 3.037 -0.161 1 93.06 69 ASP B O 1
ATOM 1294 N N . GLY B 1 70 ? -9.32 2.84 -0.89 1 94.5 70 GLY B N 1
ATOM 1295 C CA . GLY B 1 70 ? -9.172 4.262 -1.152 1 94.5 70 GLY B CA 1
ATOM 1296 C C . GLY B 1 70 ? -9 5.086 0.11 1 94.5 70 GLY B C 1
ATOM 1297 O O . GLY B 1 70 ? -8.938 6.316 0.05 1 94.5 70 GLY B O 1
ATOM 1298 N N . ILE B 1 71 ? -8.969 4.398 1.246 1 97.94 71 ILE B N 1
ATOM 1299 C CA . ILE B 1 71 ? -8.797 5.102 2.516 1 97.94 71 ILE B CA 1
ATOM 1300 C C . ILE B 1 71 ? -7.375 4.902 3.029 1 97.94 71 ILE B C 1
ATOM 1302 O O . ILE B 1 71 ? -6.883 3.773 3.098 1 97.94 71 ILE B O 1
ATOM 1306 N N . LEU B 1 72 ? -6.711 5.984 3.355 1 98.5 72 LEU B N 1
ATOM 1307 C CA . LEU B 1 72 ? -5.348 5.969 3.875 1 98.5 72 LEU B CA 1
ATOM 1308 C C . LEU B 1 72 ? -5.348 5.965 5.402 1 98.5 72 LEU B C 1
ATOM 1310 O O . LEU B 1 72 ? -6.02 6.789 6.027 1 98.5 72 LEU B O 1
ATOM 1314 N N . PHE B 1 73 ? -4.613 5.027 5.969 1 98.5 73 PHE B N 1
ATOM 1315 C CA . PHE B 1 73 ? -4.484 4.855 7.41 1 98.5 73 PHE B CA 1
ATOM 1316 C C . PHE B 1 73 ? -3.037 5.047 7.852 1 98.5 73 PHE B C 1
ATOM 1318 O O . PHE B 1 73 ? -2.111 4.867 7.055 1 98.5 73 PHE B O 1
ATOM 1325 N N . TRP B 1 74 ? -2.891 5.418 9.078 1 98 74 TRP B N 1
ATOM 1326 C CA . TRP B 1 74 ? -1.589 5.598 9.711 1 98 74 TRP B CA 1
ATOM 1327 C C . TRP B 1 74 ? -1.361 4.547 10.789 1 98 74 TRP B C 1
ATOM 1329 O O . TRP B 1 74 ? -1.965 4.609 11.867 1 98 74 TRP B O 1
ATOM 1339 N N . LEU B 1 75 ? -0.446 3.705 10.633 1 97.25 75 LEU B N 1
ATOM 1340 C CA . LEU B 1 75 ? -0.297 2.516 11.461 1 97.25 75 LEU B CA 1
ATOM 1341 C C . LEU B 1 75 ? 0.319 2.867 12.812 1 97.25 75 LEU B C 1
ATOM 1343 O O . LEU B 1 75 ? 0.299 2.055 13.742 1 97.25 75 LEU B O 1
ATOM 1347 N N . ASN B 1 76 ? 0.865 4.043 12.938 1 95.62 76 ASN B N 1
ATOM 1348 C CA . ASN B 1 76 ? 1.436 4.449 14.219 1 95.62 76 ASN B CA 1
ATOM 1349 C C . ASN B 1 76 ? 0.356 4.91 15.195 1 95.62 76 ASN B C 1
ATOM 1351 O O . ASN B 1 76 ? 0.658 5.305 16.328 1 95.62 76 ASN B O 1
ATOM 1355 N N . SER B 1 77 ? -0.873 4.836 14.844 1 95.44 77 SER B N 1
ATOM 1356 C CA . SER B 1 77 ? -2.031 5.184 15.656 1 95.44 77 SER B CA 1
ATOM 1357 C C . SER B 1 77 ? -2.889 3.957 15.953 1 95.44 77 SER B C 1
ATOM 1359 O O . SER B 1 77 ? -3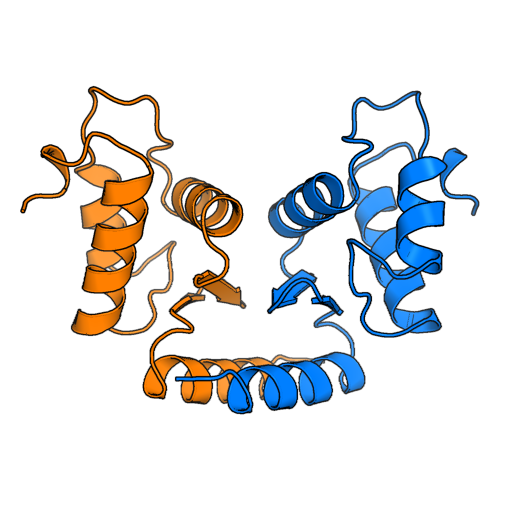.367 3.293 15.031 1 95.44 77 SER B O 1
ATOM 1361 N N . ASP B 1 78 ? -3.188 3.732 17.219 1 95.12 78 ASP B N 1
ATOM 1362 C CA . ASP B 1 78 ? -4.023 2.602 17.609 1 95.12 78 ASP B CA 1
ATOM 1363 C C . ASP B 1 78 ? -5.434 2.74 17.047 1 95.12 78 ASP B C 1
ATOM 1365 O O . ASP B 1 78 ? -6.035 1.755 16.609 1 95.12 78 ASP B O 1
ATOM 1369 N N . VAL B 1 79 ? -5.812 3.922 17.062 1 95.88 79 VAL B N 1
ATOM 1370 C CA . VAL B 1 79 ? -7.152 4.184 16.547 1 95.88 79 VAL B CA 1
ATOM 1371 C C . VAL B 1 79 ? -7.219 3.82 15.062 1 95.88 79 VAL B C 1
ATOM 1373 O O . VAL B 1 79 ? -8.156 3.148 14.625 1 95.88 79 VAL B O 1
ATOM 1376 N N . HIS B 1 80 ? -6.234 4.238 14.312 1 97.94 80 HIS B N 1
ATOM 1377 C CA . HIS B 1 80 ? -6.184 3.895 12.898 1 97.94 80 HIS B CA 1
ATOM 1378 C C . HIS B 1 80 ? -6.098 2.385 12.703 1 97.94 80 HIS B C 1
ATOM 1380 O O . HIS B 1 80 ? -6.742 1.836 11.805 1 97.94 80 HIS B O 1
ATOM 1386 N N . ARG B 1 81 ? -5.344 1.704 13.539 1 97.44 81 ARG B N 1
ATOM 1387 C CA . ARG B 1 81 ? -5.199 0.259 13.406 1 97.44 81 ARG B CA 1
ATOM 1388 C C . ARG B 1 81 ? -6.527 -0.45 13.648 1 97.44 81 ARG B C 1
ATOM 1390 O O . ARG B 1 81 ? -6.898 -1.356 12.898 1 97.44 81 ARG B O 1
ATOM 1397 N N . ASP B 1 82 ? -7.254 -0.015 14.609 1 97.5 82 ASP B N 1
ATOM 1398 C CA . ASP B 1 82 ? -8.555 -0.601 14.898 1 97.5 82 ASP B CA 1
ATOM 1399 C C . ASP B 1 82 ? -9.523 -0.392 13.734 1 97.5 82 ASP B C 1
ATOM 1401 O O . ASP B 1 82 ? -10.219 -1.324 13.32 1 97.5 82 ASP B O 1
ATOM 1405 N N . LEU B 1 83 ? -9.516 0.784 13.266 1 97.62 83 LEU B N 1
ATOM 1406 C CA . LEU B 1 83 ? -10.422 1.119 12.164 1 97.62 83 LEU B CA 1
ATOM 1407 C C . LEU B 1 83 ? -10.039 0.356 10.898 1 97.62 83 LEU B C 1
ATOM 1409 O O . LEU B 1 83 ? -10.914 -0.104 10.164 1 97.62 83 LEU B O 1
ATOM 1413 N N . LEU B 1 84 ? -8.75 0.286 10.688 1 98.06 84 LEU B N 1
ATOM 1414 C CA . LEU B 1 84 ? -8.266 -0.459 9.531 1 98.06 84 LEU B CA 1
ATOM 1415 C C . LEU B 1 84 ? -8.656 -1.931 9.625 1 98.06 84 LEU B C 1
ATOM 1417 O O . LEU B 1 84 ? -9.156 -2.512 8.664 1 98.06 84 LEU B O 1
ATOM 1421 N N . ALA B 1 85 ? -8.422 -2.543 10.773 1 97.5 85 ALA B N 1
ATOM 1422 C CA . ALA B 1 85 ? -8.789 -3.941 10.969 1 97.5 85 ALA B CA 1
ATOM 1423 C C . ALA B 1 85 ? -10.281 -4.152 10.727 1 97.5 85 ALA B C 1
ATOM 1425 O O . ALA B 1 85 ? -10.68 -5.102 10.047 1 97.5 85 ALA B O 1
ATOM 1426 N N . ALA B 1 86 ? -11.055 -3.24 11.234 1 96.56 86 ALA B N 1
ATOM 1427 C CA . ALA B 1 86 ? -12.5 -3.32 11.039 1 96.56 86 ALA B CA 1
ATOM 1428 C C . ALA B 1 86 ? -12.867 -3.178 9.562 1 96.56 86 ALA B C 1
ATOM 1430 O O . ALA B 1 86 ? -13.742 -3.887 9.062 1 96.56 86 ALA B O 1
ATOM 1431 N N . GLN B 1 87 ? -12.227 -2.246 8.891 1 96 87 GLN B N 1
ATOM 1432 C CA . GLN B 1 87 ? -12.477 -2.012 7.469 1 96 87 GLN B CA 1
ATOM 1433 C C . GLN B 1 87 ? -12.164 -3.258 6.645 1 96 87 GLN B C 1
ATOM 1435 O O . GLN B 1 87 ? -12.922 -3.611 5.738 1 96 87 GLN B O 1
ATOM 1440 N N . ILE B 1 88 ? -11.023 -3.922 6.945 1 96.69 88 ILE B N 1
ATOM 1441 C CA . ILE B 1 88 ? -10.555 -5.105 6.23 1 96.69 88 ILE B CA 1
ATOM 1442 C C . ILE B 1 88 ? -11.57 -6.238 6.395 1 96.69 88 ILE B C 1
ATOM 1444 O O . ILE B 1 88 ? -11.883 -6.941 5.43 1 96.69 88 ILE B O 1
ATOM 1448 N N . LEU B 1 89 ? -12.102 -6.344 7.543 1 94.75 89 LEU B N 1
ATOM 1449 C CA . LEU B 1 89 ? -12.984 -7.465 7.848 1 94.75 89 LEU B CA 1
ATOM 1450 C C . LEU B 1 89 ? -14.375 -7.238 7.262 1 94.75 89 LEU B C 1
ATOM 1452 O O . LEU B 1 89 ? -15.164 -8.18 7.148 1 94.75 89 LEU B O 1
ATOM 1456 N N . ARG B 1 90 ? -14.648 -6.051 6.832 1 92.81 90 ARG B N 1
ATOM 1457 C CA . ARG B 1 90 ? -15.961 -5.719 6.297 1 92.81 90 ARG B CA 1
ATOM 1458 C C . ARG B 1 90 ? -15.953 -5.73 4.773 1 92.81 90 ARG B C 1
ATOM 1460 O O . ARG B 1 90 ? -16.984 -5.508 4.137 1 92.81 90 ARG B O 1
ATOM 1467 N N . LEU B 1 91 ? -14.773 -5.898 4.195 1 91.06 91 LEU B N 1
ATOM 1468 C CA . LEU B 1 91 ? -14.703 -5.887 2.736 1 91.06 91 LEU B CA 1
ATOM 1469 C C . LEU B 1 91 ? -15.594 -6.969 2.141 1 91.06 91 LEU B C 1
ATOM 1471 O O . LEU B 1 91 ? -15.719 -8.055 2.705 1 91.06 91 LEU B O 1
ATOM 1475 N N . PRO B 1 92 ? -16.25 -6.531 1.024 1 79.19 92 PRO B N 1
ATOM 1476 C CA . PRO B 1 92 ? -17.109 -7.531 0.392 1 79.19 92 PRO B CA 1
ATOM 1477 C C . PRO B 1 92 ? -16.328 -8.711 -0.172 1 79.19 92 PRO B C 1
ATOM 1479 O O . PRO B 1 92 ? -15.156 -8.57 -0.522 1 79.19 92 PRO B O 1
ATOM 1482 N N . GLN B 1 93 ? -16.891 -9.984 -0.24 1 66.06 93 GLN B N 1
ATOM 1483 C CA . GLN B 1 93 ? -16.297 -11.211 -0.764 1 66.06 93 GLN B CA 1
ATOM 1484 C C . GLN B 1 93 ? -16.359 -11.242 -2.289 1 66.06 93 GLN B C 1
ATOM 1486 O O . GLN B 1 93 ? -17.266 -10.68 -2.896 1 66.06 93 GLN B O 1
#

Nearest PDB structures (foldseek):
  2gau-assembly1_A-2  TM=4.665E-01  e=3.104E-01  Porphyromonas gingivalis W83
  5j9u-assembly3_I  TM=3.743E-01  e=3.801E+00  Saccharomyces cerevisiae S288C
  3zm2-assembly1_A  TM=3.738E-01  e=7.570E+00  Homo sapiens
  2gau-assembly1_A-2  TM=4.664E-01  e=2.980E-01  Porphyromonas gingivalis W83
  5j9u-assembly3_I  TM=3.977E-01  e=3.195E+00  Saccharomyces cerevisiae S288C